Protein AF-A0A536T3N2-F1 (afdb_monomer_lite)

pLDDT: mean 83.96, std 14.47, range [46.16, 98.5]

Foldseek 3Di:
DVVVVVVVVVVVVVVPPDDDDPPPPPVVAPLVVFDDAPDDDDLVQQLDADPVLVCCLPPVQVVLCVPVNPVRSLCCQCPVCVHLNAEEDDLAQDGLHRCRVVSYYHQLNVQRVSVSSCVVVPKDKWKKKWDDPQDWDDDDPDIDGDTHMWMKIQFDDDDPDTDRPVDDIDIDGPDDPVRRPPTDIDIDDPLQSSLVSLQRQLVSCVSVVVNNSSSVSNSSSCVSPVPD

Structure (mmCIF, N/CA/C/O backbone):
data_AF-A0A536T3N2-F1
#
_entry.id   AF-A0A536T3N2-F1
#
loop_
_atom_site.group_PDB
_atom_site.id
_atom_site.type_symbol
_atom_site.label_atom_id
_atom_site.label_alt_id
_atom_site.label_comp_id
_atom_site.label_asym_id
_atom_site.label_entity_id
_atom_site.label_seq_id
_atom_site.pdbx_PDB_ins_code
_atom_site.Cartn_x
_atom_site.Cartn_y
_atom_site.Cartn_z
_atom_site.occupancy
_atom_site.B_iso_or_equiv
_atom_site.auth_seq_id
_atom_site.auth_comp_id
_atom_site.auth_asym_id
_atom_site.auth_atom_id
_atom_site.pdbx_PDB_model_num
ATOM 1 N N . MET A 1 1 ? 38.579 -36.078 32.826 1.00 53.69 1 MET A N 1
ATOM 2 C CA . MET A 1 1 ? 37.849 -35.103 33.675 1.00 53.69 1 MET A CA 1
ATOM 3 C C . MET A 1 1 ? 37.787 -33.687 33.090 1.00 53.69 1 MET A C 1
ATOM 5 O O . MET A 1 1 ? 36.754 -33.054 33.232 1.00 53.69 1 MET A O 1
ATOM 9 N N . LYS A 1 2 ? 38.820 -33.185 32.391 1.00 53.94 2 LYS A N 1
ATOM 10 C CA . LYS A 1 2 ? 38.859 -31.802 31.860 1.00 53.94 2 LYS A CA 1
ATOM 11 C C . LYS A 1 2 ? 37.920 -31.530 30.662 1.00 53.94 2 LYS A C 1
ATOM 13 O O . LYS A 1 2 ? 37.510 -30.396 30.458 1.00 53.94 2 LYS A O 1
ATOM 18 N N . ASN A 1 3 ? 37.512 -32.572 29.931 1.00 55.53 3 ASN A N 1
ATOM 19 C CA . ASN A 1 3 ? 36.686 -32.442 28.718 1.00 55.53 3 ASN A CA 1
ATOM 20 C C . ASN A 1 3 ? 35.173 -32.367 29.001 1.00 55.53 3 ASN A C 1
ATOM 22 O O . ASN A 1 3 ? 34.418 -31.924 28.145 1.00 55.53 3 ASN A O 1
ATOM 26 N N . TRP A 1 4 ? 34.721 -32.765 30.197 1.00 57.00 4 TRP A N 1
ATOM 27 C CA . TRP A 1 4 ? 33.303 -32.681 30.577 1.00 57.00 4 TRP A CA 1
ATOM 28 C C . TRP A 1 4 ? 32.873 -31.259 30.949 1.00 57.00 4 TRP A C 1
ATOM 30 O O . TRP A 1 4 ? 31.751 -30.872 30.645 1.00 57.00 4 TRP A O 1
ATOM 40 N N . GLY A 1 5 ? 33.774 -30.454 31.526 1.00 59.06 5 GLY A N 1
ATOM 41 C CA . GLY A 1 5 ? 33.484 -29.051 31.847 1.00 59.06 5 GLY A CA 1
ATOM 42 C C . GLY A 1 5 ? 33.266 -28.184 30.603 1.00 59.06 5 GLY A C 1
ATOM 43 O O . GLY A 1 5 ? 32.395 -27.322 30.604 1.00 59.06 5 GLY A O 1
ATOM 44 N N . VAL A 1 6 ? 34.000 -28.458 29.519 1.00 61.94 6 VAL A N 1
ATOM 45 C CA . VAL A 1 6 ? 33.837 -27.750 28.236 1.00 61.94 6 VAL A CA 1
ATOM 46 C C . VAL A 1 6 ? 32.493 -28.097 27.595 1.00 61.94 6 VAL A C 1
ATOM 48 O O . VAL A 1 6 ? 31.782 -27.203 27.152 1.00 61.94 6 VAL A O 1
ATOM 51 N N . LEU A 1 7 ? 32.102 -29.374 27.628 1.00 61.00 7 LEU A N 1
ATOM 52 C CA . LEU A 1 7 ? 30.849 -29.850 27.037 1.00 61.00 7 LEU A CA 1
ATOM 53 C C . LEU A 1 7 ? 29.611 -29.281 27.756 1.00 61.00 7 LEU A C 1
ATOM 55 O O . LEU A 1 7 ? 28.640 -28.910 27.106 1.00 61.00 7 LEU A O 1
ATOM 59 N N . LEU A 1 8 ? 29.673 -29.130 29.084 1.00 63.91 8 LEU A N 1
ATOM 60 C CA . LEU A 1 8 ? 28.611 -28.501 29.882 1.00 63.91 8 LEU A CA 1
ATOM 61 C C . LEU A 1 8 ? 28.476 -26.993 29.611 1.00 63.91 8 LEU A C 1
ATOM 63 O O . LEU A 1 8 ? 27.362 -26.472 29.579 1.00 63.91 8 LEU A O 1
ATOM 67 N N . PHE A 1 9 ? 29.591 -26.299 29.365 1.00 62.59 9 PHE A N 1
ATOM 68 C CA . PHE A 1 9 ? 29.586 -24.865 29.057 1.00 62.59 9 PHE A CA 1
ATOM 69 C C . PHE A 1 9 ? 29.051 -24.577 27.644 1.00 62.59 9 PHE A C 1
ATOM 71 O O . PHE A 1 9 ? 28.349 -23.590 27.437 1.00 62.59 9 PHE A O 1
ATOM 78 N N . SER A 1 10 ? 29.310 -25.465 26.676 1.00 62.09 10 SER A N 1
ATOM 79 C CA . SER A 1 10 ? 28.779 -25.353 25.310 1.00 62.09 10 SER A CA 1
ATOM 80 C C . SER A 1 10 ? 27.257 -25.526 25.239 1.00 62.09 10 SER A C 1
ATOM 82 O O . SER A 1 10 ? 26.611 -24.859 24.436 1.00 62.09 10 SER A O 1
ATOM 84 N N . VAL A 1 11 ? 26.667 -26.373 26.091 1.00 62.97 11 VAL A N 1
ATOM 85 C CA . VAL A 1 11 ? 25.208 -26.606 26.118 1.00 62.97 11 VAL A CA 1
ATOM 86 C C . VAL A 1 11 ? 24.448 -25.409 26.705 1.00 62.97 11 VAL A C 1
ATOM 88 O O . VAL A 1 11 ? 23.352 -25.097 26.247 1.00 62.97 11 VAL A O 1
ATOM 91 N N . MET A 1 12 ? 25.040 -24.675 27.655 1.00 61.94 12 MET A N 1
ATOM 92 C CA . MET A 1 12 ? 24.405 -23.490 28.254 1.00 61.94 12 MET A CA 1
ATOM 93 C C . MET A 1 12 ? 24.341 -22.270 27.321 1.00 61.94 12 MET A C 1
ATOM 95 O O . MET A 1 12 ? 23.524 -21.382 27.545 1.00 61.94 12 MET A O 1
ATOM 99 N N . LEU A 1 13 ? 25.135 -22.234 26.246 1.00 60.97 13 LEU A N 1
ATOM 100 C CA . LEU A 1 13 ? 25.126 -21.132 25.273 1.00 60.97 13 LEU A CA 1
ATOM 101 C C . LEU A 1 13 ? 24.042 -21.269 24.187 1.00 60.97 13 LEU A C 1
ATOM 103 O O . LEU A 1 13 ? 23.768 -20.302 23.482 1.00 60.97 13 LEU A O 1
ATOM 107 N N . VAL A 1 14 ? 23.392 -22.432 24.059 1.00 58.91 14 VAL A N 1
ATOM 108 C CA . VAL A 1 14 ? 22.334 -22.662 23.051 1.00 58.91 14 VAL A CA 1
ATOM 109 C C . VAL A 1 14 ? 20.952 -22.205 23.551 1.00 58.91 14 VAL A C 1
ATOM 111 O O . VAL A 1 14 ? 20.057 -21.944 22.751 1.00 58.91 14 VAL A O 1
ATOM 114 N N . ALA A 1 15 ? 20.780 -22.026 24.866 1.00 56.28 15 ALA A N 1
ATOM 115 C CA . ALA A 1 15 ? 19.484 -21.727 25.484 1.00 56.28 15 ALA A CA 1
ATOM 116 C C . ALA A 1 15 ? 18.938 -20.311 25.201 1.00 56.28 15 ALA A C 1
ATOM 118 O O . ALA A 1 15 ? 17.744 -20.082 25.366 1.00 56.28 15 ALA A O 1
ATOM 119 N N . CYS A 1 16 ? 19.772 -19.367 24.748 1.00 56.97 16 CYS A N 1
ATOM 120 C CA . CYS A 1 16 ? 19.351 -17.984 24.478 1.00 56.97 16 CYS A CA 1
ATOM 121 C C . CYS A 1 16 ? 19.104 -17.677 22.990 1.00 56.97 16 CYS A C 1
ATOM 123 O O . CYS A 1 16 ? 18.745 -16.550 22.659 1.00 56.97 16 CYS A O 1
ATOM 125 N N . ALA A 1 17 ? 19.307 -18.639 22.083 1.00 59.91 17 ALA A N 1
ATOM 126 C CA . ALA A 1 17 ? 19.201 -18.391 20.640 1.00 59.91 17 ALA A CA 1
ATOM 127 C C . ALA A 1 17 ? 17.796 -18.644 20.065 1.00 59.91 17 ALA A C 1
ATOM 129 O O . ALA A 1 17 ? 17.510 -18.248 18.937 1.00 59.91 17 ALA A O 1
ATOM 130 N N . THR A 1 18 ? 16.904 -19.286 20.820 1.00 59.19 18 THR A N 1
ATOM 131 C CA . THR A 1 18 ? 15.511 -19.504 20.416 1.00 59.19 18 THR A CA 1
ATOM 132 C C . THR A 1 18 ? 14.631 -18.451 21.076 1.00 59.19 18 THR A C 1
ATOM 134 O O . THR A 1 18 ? 14.102 -18.650 22.165 1.00 59.19 18 THR A O 1
ATOM 137 N N . ALA A 1 19 ? 14.484 -17.297 20.419 1.00 62.84 19 ALA A N 1
ATOM 138 C CA . ALA A 1 19 ? 13.405 -16.382 20.767 1.00 62.84 19 ALA A CA 1
ATOM 139 C C . ALA A 1 19 ? 12.074 -17.134 20.569 1.00 62.84 19 ALA A C 1
ATOM 141 O O . ALA A 1 19 ? 11.858 -17.676 19.478 1.00 62.84 19 ALA A O 1
ATOM 142 N N . PRO A 1 20 ? 11.201 -17.225 21.588 1.00 60.50 20 PRO A N 1
ATOM 143 C CA . PRO A 1 20 ? 9.906 -17.855 21.411 1.00 60.50 20 PRO A CA 1
ATOM 144 C C . PRO A 1 20 ? 9.151 -17.101 20.316 1.00 60.50 20 PRO A C 1
ATOM 146 O O . PRO A 1 20 ? 9.034 -15.876 20.362 1.00 60.50 20 PRO A O 1
ATOM 149 N N . VAL A 1 21 ? 8.662 -17.833 19.312 1.00 60.84 21 VAL A N 1
ATOM 150 C CA . VAL A 1 21 ? 7.702 -17.282 18.353 1.00 60.84 21 VAL A CA 1
ATOM 151 C C . VAL A 1 21 ? 6.515 -16.795 19.184 1.00 60.84 21 VAL A C 1
ATOM 153 O O . VAL A 1 21 ? 5.989 -17.601 19.957 1.00 60.84 21 VAL A O 1
ATOM 156 N N . PRO A 1 22 ? 6.120 -15.508 19.105 1.00 61.06 22 PRO A N 1
ATOM 157 C CA . PRO A 1 22 ? 4.985 -15.014 19.868 1.00 61.06 22 PRO A CA 1
ATOM 158 C C . PRO A 1 22 ? 3.782 -15.899 19.557 1.00 61.06 22 PRO A C 1
ATOM 160 O O . PRO A 1 22 ? 3.366 -16.044 18.407 1.00 61.06 22 PRO A O 1
ATOM 163 N N . GLN A 1 23 ? 3.296 -16.579 20.590 1.00 57.69 23 GLN A N 1
ATOM 164 C CA . GLN A 1 23 ? 2.197 -17.518 20.467 1.00 57.69 23 GLN A CA 1
ATOM 165 C C . GLN A 1 23 ? 0.961 -16.722 20.040 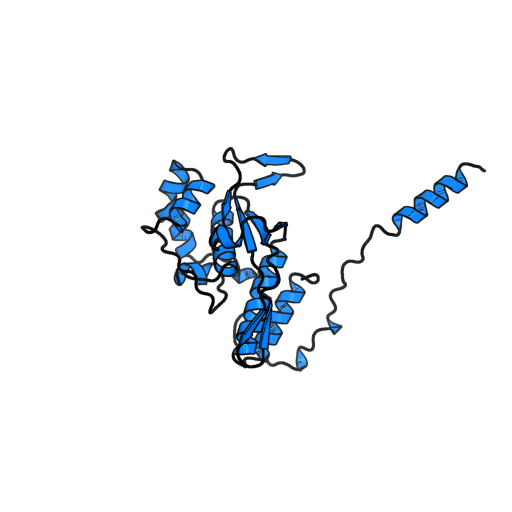1.00 57.69 23 GLN A C 1
ATOM 167 O O . GLN A 1 23 ? 0.638 -15.711 20.669 1.00 57.69 23 GLN A O 1
ATOM 172 N N . ARG A 1 24 ? 0.292 -17.154 18.961 1.00 58.75 24 ARG A N 1
ATOM 173 C CA . ARG A 1 24 ? -0.954 -16.544 18.477 1.00 58.75 24 ARG A CA 1
ATOM 174 C C . ARG A 1 24 ? -1.974 -16.607 19.611 1.00 58.75 24 ARG A C 1
ATOM 176 O O . ARG A 1 24 ? -2.515 -17.663 19.920 1.00 58.75 24 ARG A O 1
ATOM 183 N N . SER A 1 25 ? -2.166 -15.483 20.286 1.00 58.72 25 SER A N 1
ATOM 184 C CA . SER A 1 25 ? -3.030 -15.410 21.450 1.00 58.72 25 SER A CA 1
ATOM 185 C C . SER A 1 25 ? -4.449 -15.133 20.978 1.00 58.72 25 SER A C 1
ATOM 187 O O . SER A 1 25 ? -4.883 -13.985 20.929 1.00 58.72 25 SER A O 1
ATOM 189 N N . GLU A 1 26 ? -5.193 -16.192 20.656 1.00 64.56 26 GLU A N 1
ATOM 190 C CA . GLU A 1 26 ? -6.656 -16.113 20.492 1.00 64.56 26 GLU A CA 1
ATOM 191 C C . GLU A 1 26 ? -7.315 -15.441 21.713 1.00 64.56 26 GLU A C 1
ATOM 193 O O . GLU A 1 26 ? -8.343 -14.783 21.599 1.00 64.56 26 GLU A O 1
ATOM 198 N N . ALA A 1 27 ? -6.666 -15.518 22.883 1.00 68.56 27 ALA A N 1
ATOM 199 C CA . ALA A 1 27 ? -7.093 -14.866 24.113 1.00 68.56 27 ALA A CA 1
ATOM 200 C C . ALA A 1 27 ? -7.014 -13.324 24.095 1.00 68.56 27 ALA A C 1
ATOM 202 O O . ALA A 1 27 ? -7.622 -12.702 24.974 1.00 68.56 27 ALA A O 1
ATOM 203 N N . LEU A 1 28 ? -6.302 -12.699 23.146 1.00 80.88 28 LEU A N 1
ATOM 204 C CA . LEU A 1 28 ? -6.303 -11.236 22.968 1.00 80.88 28 LEU A CA 1
ATOM 205 C C . LEU A 1 28 ? -7.579 -10.742 22.285 1.00 80.88 28 LEU A C 1
ATOM 207 O O . LEU A 1 28 ? -8.026 -9.628 22.556 1.00 80.88 28 LEU A O 1
ATOM 211 N N . PHE A 1 29 ? -8.178 -11.566 21.430 1.00 90.38 29 PHE A N 1
ATOM 212 C CA . PHE A 1 29 ? -9.337 -11.177 20.645 1.00 90.38 29 PHE A CA 1
ATOM 213 C C . PHE A 1 29 ? -10.629 -11.347 21.457 1.00 90.38 29 PHE A C 1
ATOM 215 O O . PHE A 1 29 ? -10.794 -12.249 22.287 1.00 90.38 29 PHE A O 1
ATOM 222 N N . ARG A 1 30 ? -11.548 -10.401 21.280 1.00 91.38 30 ARG A N 1
ATOM 223 C CA . ARG A 1 30 ? -12.851 -10.341 21.951 1.00 91.38 30 ARG A CA 1
ATOM 224 C C . ARG A 1 30 ? -13.958 -10.279 20.904 1.00 91.38 30 ARG A C 1
ATOM 226 O O . ARG A 1 30 ? -14.835 -9.431 20.987 1.00 91.38 30 ARG A O 1
ATOM 233 N N . ASP A 1 31 ? -13.918 -11.208 19.948 1.00 93.81 31 ASP A N 1
ATOM 234 C CA . ASP A 1 31 ? -14.798 -11.243 18.768 1.00 93.81 31 ASP A CA 1
ATOM 235 C C . ASP A 1 31 ? -16.284 -11.117 19.136 1.00 93.81 31 ASP A C 1
ATOM 237 O O . ASP A 1 31 ? -17.031 -10.402 18.482 1.00 93.81 31 ASP A O 1
ATOM 241 N N . HIS A 1 32 ? -16.703 -11.733 20.245 1.00 93.75 32 HIS A N 1
ATOM 242 C CA . HIS A 1 32 ? -18.084 -11.690 20.737 1.00 93.75 32 HIS A CA 1
ATOM 243 C C . HIS A 1 32 ? -18.590 -10.292 21.145 1.00 93.75 32 HIS A C 1
ATOM 245 O O . HIS A 1 32 ? -19.793 -10.126 21.337 1.00 93.75 32 HIS A O 1
ATOM 251 N N . LEU A 1 33 ? -17.704 -9.306 21.322 1.00 95.50 33 LEU A N 1
ATOM 252 C CA . LEU A 1 33 ? -18.076 -7.921 21.629 1.00 95.50 33 LEU A CA 1
ATOM 253 C C . LEU A 1 33 ? -18.371 -7.092 20.372 1.00 95.50 33 LEU A C 1
ATOM 255 O O . LEU A 1 33 ? -18.856 -5.969 20.498 1.00 95.50 33 LEU A O 1
ATOM 259 N N . PHE A 1 34 ? -18.091 -7.623 19.179 1.00 96.06 34 PHE A N 1
ATOM 260 C CA . PHE A 1 34 ? -18.219 -6.907 17.915 1.00 96.06 34 PHE A CA 1
ATOM 261 C C . PHE A 1 34 ? -19.190 -7.633 16.984 1.00 96.06 34 PHE A C 1
ATOM 263 O O . PHE A 1 34 ? -19.217 -8.861 16.902 1.00 96.06 34 PHE A O 1
ATOM 270 N N . ALA A 1 35 ? -20.005 -6.868 16.260 1.00 96.81 35 ALA A N 1
ATOM 271 C CA . ALA A 1 35 ? -20.822 -7.433 15.192 1.00 96.81 35 ALA A CA 1
ATOM 272 C C . ALA A 1 35 ? -19.933 -7.863 14.015 1.00 96.81 35 ALA A C 1
ATOM 274 O O . ALA A 1 35 ? -18.806 -7.388 13.881 1.00 96.81 35 ALA A O 1
ATOM 275 N N . ALA A 1 36 ? -20.453 -8.727 13.141 1.00 95.19 36 ALA A N 1
ATOM 276 C CA . ALA A 1 36 ? -19.768 -9.106 11.906 1.00 95.19 36 ALA A CA 1
ATOM 277 C C . ALA A 1 36 ? -19.374 -7.862 11.076 1.00 95.19 36 ALA A C 1
ATOM 279 O O . ALA A 1 36 ? -20.111 -6.867 11.094 1.00 95.19 36 ALA A O 1
ATOM 280 N N . PRO A 1 37 ? -18.235 -7.898 10.359 1.00 95.19 37 PRO A N 1
ATOM 281 C CA . PRO A 1 37 ? -17.803 -6.766 9.552 1.00 95.19 37 PRO A CA 1
ATOM 282 C C . PRO A 1 37 ? -18.813 -6.497 8.433 1.00 95.19 37 PRO A C 1
ATOM 284 O O . PRO A 1 37 ? -19.394 -7.423 7.862 1.00 95.19 37 PRO A O 1
ATOM 287 N N . SER A 1 38 ? -19.027 -5.222 8.110 1.00 94.50 38 SER A N 1
ATOM 288 C CA . SER A 1 38 ? -19.954 -4.823 7.042 1.00 94.50 38 SER A CA 1
ATOM 289 C C . SER A 1 38 ? -19.340 -4.926 5.645 1.00 94.50 38 SER A C 1
ATOM 291 O O . SER A 1 38 ? -20.047 -4.781 4.651 1.00 94.50 38 SER A O 1
ATOM 293 N N . GLU A 1 39 ? -18.025 -5.124 5.565 1.00 91.00 39 GLU A N 1
ATOM 294 C CA . GLU A 1 39 ? -17.269 -5.276 4.328 1.00 91.00 39 GLU A CA 1
ATOM 295 C C . GLU A 1 39 ? -16.400 -6.534 4.372 1.00 91.00 39 GLU A C 1
ATOM 297 O O . GLU A 1 39 ? -16.143 -7.104 5.436 1.00 91.00 39 GLU A O 1
ATOM 302 N N . ARG A 1 40 ? -15.951 -6.983 3.197 1.00 92.44 40 ARG A N 1
ATOM 303 C CA . ARG A 1 40 ? -15.001 -8.089 3.114 1.00 92.44 40 ARG A CA 1
ATOM 304 C C . ARG A 1 40 ? -13.635 -7.611 3.595 1.00 92.44 40 ARG A C 1
ATOM 306 O O . ARG A 1 40 ? -13.110 -6.619 3.104 1.00 92.44 40 ARG A O 1
ATOM 313 N N . ILE A 1 41 ? -13.058 -8.375 4.510 1.00 94.06 41 ILE A N 1
ATOM 314 C CA . ILE A 1 41 ? -11.741 -8.131 5.087 1.00 94.06 41 ILE A CA 1
ATOM 315 C C . ILE A 1 41 ? -10.896 -9.359 4.761 1.00 94.06 41 ILE A C 1
ATOM 317 O O . ILE A 1 41 ? -11.196 -10.459 5.220 1.00 94.06 41 ILE A O 1
ATOM 321 N N . SER A 1 42 ? -9.904 -9.203 3.884 1.00 94.19 42 SER A N 1
ATOM 322 C CA . SER A 1 42 ? -9.074 -10.320 3.429 1.00 94.19 42 SER A CA 1
ATOM 323 C C . SER A 1 42 ? -7.697 -9.853 2.981 1.00 94.19 42 SER A C 1
ATOM 325 O O . SER A 1 42 ? -7.568 -8.940 2.167 1.00 94.19 42 SER A O 1
ATOM 327 N N . ALA A 1 43 ? -6.659 -10.522 3.483 1.00 94.44 43 ALA A N 1
ATOM 328 C CA . ALA A 1 43 ? -5.276 -10.307 3.061 1.00 94.44 43 ALA A CA 1
ATOM 329 C C . ALA A 1 43 ? -5.047 -10.598 1.571 1.00 94.44 43 ALA A C 1
ATOM 331 O O . ALA A 1 43 ? -4.193 -9.961 0.953 1.00 94.44 43 ALA A O 1
ATOM 332 N N . ASP A 1 44 ? -5.823 -11.516 0.995 1.00 95.25 44 ASP A N 1
ATOM 333 C CA . ASP A 1 44 ? -5.676 -11.930 -0.401 1.00 95.25 44 ASP A CA 1
ATOM 334 C C . ASP A 1 44 ? -5.997 -10.786 -1.374 1.00 95.25 44 ASP A C 1
ATOM 336 O O . ASP A 1 44 ? -5.440 -10.729 -2.468 1.00 95.25 44 ASP A O 1
ATOM 340 N N . ASP A 1 45 ? -6.825 -9.824 -0.955 1.00 96.25 45 ASP A N 1
ATOM 341 C CA . ASP A 1 45 ? -7.220 -8.688 -1.793 1.00 96.25 45 ASP A CA 1
ATOM 342 C C . ASP A 1 45 ? -6.139 -7.616 -1.903 1.00 96.25 45 ASP A C 1
ATOM 344 O O . ASP A 1 45 ? -6.163 -6.814 -2.836 1.00 96.25 45 ASP A O 1
ATOM 348 N N . VAL A 1 46 ? -5.194 -7.571 -0.958 1.00 98.00 46 VAL A N 1
ATOM 349 C CA . VAL A 1 46 ? -4.251 -6.450 -0.836 1.00 98.00 46 VAL A CA 1
ATOM 350 C C . VAL A 1 46 ? -3.433 -6.290 -2.114 1.00 98.00 46 VAL A C 1
ATOM 352 O O . VAL A 1 46 ? -3.343 -5.188 -2.655 1.00 98.00 46 VAL A O 1
ATOM 355 N N . PHE A 1 47 ? -2.901 -7.395 -2.636 1.00 98.50 47 PHE A N 1
ATOM 356 C CA . PHE A 1 47 ? -2.100 -7.416 -3.861 1.00 98.50 47 PHE A CA 1
ATOM 357 C C . PHE A 1 47 ? -2.841 -7.996 -5.072 1.00 98.50 47 PHE A C 1
ATOM 359 O O . PHE A 1 47 ? -2.219 -8.164 -6.119 1.00 98.50 47 PHE A O 1
ATOM 366 N N . ALA A 1 48 ? -4.131 -8.322 -4.954 1.00 98.12 48 ALA A N 1
ATOM 367 C CA . ALA A 1 48 ? -4.886 -8.910 -6.054 1.00 98.12 48 ALA A CA 1
ATOM 368 C C . ALA A 1 48 ? -4.971 -7.944 -7.248 1.00 98.12 48 ALA A C 1
ATOM 370 O O . ALA A 1 48 ? -5.342 -6.775 -7.103 1.00 98.12 48 ALA A O 1
ATOM 371 N N . LEU A 1 49 ? -4.646 -8.450 -8.441 1.00 98.12 49 LEU A N 1
ATOM 372 C CA . LEU A 1 49 ? -4.807 -7.708 -9.688 1.00 98.12 49 LEU A CA 1
ATOM 373 C C . LEU A 1 49 ? -6.256 -7.795 -10.172 1.00 98.12 49 LEU A C 1
ATOM 375 O O . LEU A 1 49 ? -6.828 -8.886 -10.244 1.00 98.12 49 LEU A O 1
ATOM 379 N N . SER A 1 50 ? -6.809 -6.657 -10.593 1.00 98.31 50 SER A N 1
ATOM 380 C CA . SER A 1 50 ? -8.027 -6.647 -11.406 1.00 98.31 50 SER A CA 1
ATOM 381 C C . SER A 1 50 ? -7.738 -7.127 -12.830 1.00 98.31 50 SER A C 1
ATOM 383 O O . SER A 1 50 ? -6.587 -7.168 -13.275 1.00 98.31 50 SER A O 1
ATOM 385 N N . ASP A 1 51 ? -8.787 -7.465 -13.575 1.00 98.25 51 ASP A N 1
ATOM 386 C CA . ASP A 1 51 ? -8.630 -7.835 -14.983 1.00 98.25 51 ASP A CA 1
ATOM 387 C C . ASP A 1 51 ? -8.110 -6.664 -15.829 1.00 98.25 51 ASP A C 1
ATOM 389 O O . ASP A 1 51 ? -7.281 -6.882 -16.711 1.00 98.25 51 ASP A O 1
ATOM 393 N N . ASP A 1 52 ? -8.466 -5.422 -15.483 1.00 97.19 52 ASP A N 1
ATOM 394 C CA . ASP A 1 52 ? -7.899 -4.222 -16.110 1.00 97.19 52 ASP A CA 1
ATOM 395 C C . ASP A 1 52 ? -6.390 -4.106 -15.863 1.00 97.19 52 ASP A C 1
ATOM 397 O O . ASP A 1 52 ? -5.640 -3.770 -16.775 1.00 97.19 52 ASP A O 1
ATOM 401 N N . MET A 1 53 ? -5.908 -4.438 -14.660 1.00 97.62 53 MET A N 1
ATOM 402 C CA . MET A 1 53 ? -4.467 -4.456 -14.378 1.00 97.62 53 MET A CA 1
ATOM 403 C C . MET A 1 53 ? -3.746 -5.531 -15.200 1.00 97.62 53 MET A C 1
ATOM 405 O O . MET A 1 53 ? -2.673 -5.275 -15.748 1.00 97.62 53 MET A O 1
ATOM 409 N N . LYS A 1 54 ? -4.328 -6.728 -15.329 1.00 97.75 54 LYS A N 1
ATOM 410 C CA . LYS A 1 54 ? -3.759 -7.798 -16.170 1.00 97.75 54 LYS A CA 1
ATOM 411 C C . LYS A 1 54 ? -3.753 -7.399 -17.648 1.00 97.75 54 LYS A C 1
ATOM 413 O O . LYS A 1 54 ? -2.786 -7.669 -18.367 1.00 97.75 54 LYS A O 1
ATOM 418 N N . HIS A 1 55 ? -4.812 -6.733 -18.109 1.00 96.50 55 HIS A N 1
ATOM 419 C CA . HIS A 1 55 ? -4.884 -6.188 -19.461 1.00 96.50 55 HIS A CA 1
ATOM 420 C C . HIS A 1 55 ? -3.811 -5.119 -19.685 1.00 96.50 55 HIS A C 1
ATOM 422 O O . HIS A 1 55 ? -3.070 -5.193 -20.662 1.00 96.50 55 HIS A O 1
ATOM 428 N N . TYR A 1 56 ? -3.653 -4.196 -18.736 1.00 94.69 56 TYR A N 1
ATOM 429 C CA . TYR A 1 56 ? -2.626 -3.160 -18.772 1.00 94.69 56 TYR A CA 1
ATOM 430 C C . TYR A 1 56 ? -1.226 -3.760 -18.963 1.00 94.69 56 TYR A C 1
ATOM 432 O O . TYR A 1 56 ? -0.491 -3.355 -19.865 1.00 94.69 56 TYR A O 1
ATOM 440 N N . VAL A 1 57 ? -0.887 -4.796 -18.185 1.00 94.38 57 VAL A N 1
ATOM 441 C CA . VAL A 1 57 ? 0.395 -5.516 -18.290 1.00 94.38 57 VAL A CA 1
ATOM 442 C C . VAL A 1 57 ? 0.569 -6.190 -19.653 1.00 94.38 57 VAL A C 1
ATOM 444 O O . VAL A 1 57 ? 1.606 -6.032 -20.302 1.00 94.38 57 VAL A O 1
ATOM 447 N N . SER A 1 58 ? -0.436 -6.953 -20.084 1.00 94.75 58 SER A N 1
ATOM 448 C CA . SER A 1 58 ?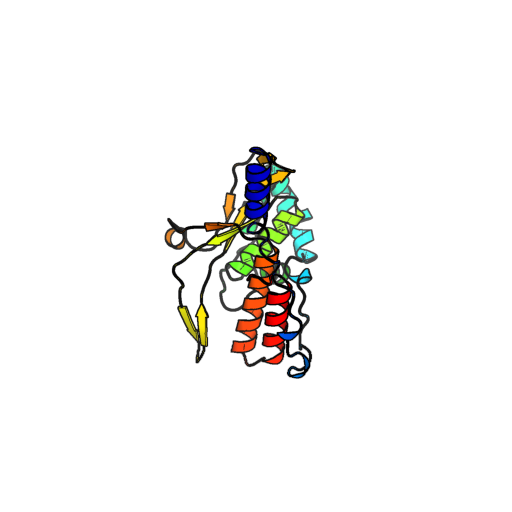 -0.339 -7.818 -21.267 1.00 94.75 58 SER A CA 1
ATOM 449 C C . SER A 1 58 ? -0.477 -7.081 -22.601 1.00 94.75 58 SER A C 1
ATOM 451 O O . SER A 1 58 ? 0.083 -7.537 -23.600 1.00 94.75 58 SER A O 1
ATOM 453 N N . ALA A 1 59 ? -1.181 -5.949 -22.631 1.00 92.62 59 ALA A N 1
ATOM 454 C CA . ALA A 1 59 ? -1.482 -5.212 -23.854 1.00 92.62 59 ALA A CA 1
ATOM 455 C C . ALA A 1 59 ? -0.815 -3.832 -23.891 1.00 92.62 59 ALA A C 1
ATOM 457 O O . ALA A 1 59 ? -0.103 -3.525 -24.848 1.00 92.62 59 ALA A O 1
ATOM 458 N N . GLU A 1 60 ? -1.011 -3.009 -22.860 1.00 91.50 60 GLU A N 1
ATOM 459 C CA . GLU A 1 60 ? -0.652 -1.585 -22.918 1.00 91.50 60 GLU A CA 1
ATOM 460 C C . GLU A 1 60 ? 0.841 -1.332 -22.694 1.00 91.50 60 GLU A C 1
ATOM 462 O O . GLU A 1 60 ? 1.441 -0.494 -23.374 1.00 91.50 60 GLU A O 1
ATOM 467 N N . ILE A 1 61 ? 1.463 -2.077 -21.776 1.00 92.56 61 ILE A N 1
ATOM 468 C CA . ILE A 1 61 ? 2.879 -1.879 -21.420 1.00 92.56 61 ILE A CA 1
ATOM 469 C C . ILE A 1 61 ? 3.797 -2.976 -21.959 1.00 92.56 61 ILE A C 1
ATOM 471 O O . ILE A 1 61 ? 5.018 -2.891 -21.820 1.00 92.56 61 ILE A O 1
ATOM 475 N N . ALA A 1 62 ? 3.248 -3.996 -22.623 1.00 92.88 62 ALA A N 1
ATOM 476 C CA . ALA A 1 62 ? 4.017 -5.129 -23.134 1.00 92.88 62 ALA A CA 1
ATOM 477 C C . ALA A 1 62 ? 5.118 -4.718 -24.129 1.00 92.88 62 ALA A C 1
ATOM 479 O O . ALA A 1 62 ? 6.144 -5.393 -24.242 1.00 92.88 62 ALA A O 1
ATOM 480 N N . GLY A 1 63 ? 4.929 -3.622 -24.873 1.00 91.62 63 GLY A N 1
ATOM 481 C CA . GLY A 1 63 ? 5.970 -3.039 -25.726 1.00 91.62 63 GLY A CA 1
ATOM 482 C C . GLY A 1 63 ? 7.126 -2.452 -24.912 1.00 91.62 63 GLY A C 1
ATOM 483 O O . GLY A 1 63 ? 8.288 -2.750 -25.186 1.00 91.62 63 GLY A O 1
ATOM 484 N N . GLN A 1 64 ? 6.806 -1.678 -23.876 1.00 89.56 64 GLN A N 1
ATOM 485 C CA . GLN A 1 64 ? 7.744 -1.023 -22.964 1.00 89.56 64 GLN A CA 1
ATOM 486 C C . GLN A 1 64 ? 8.572 -2.063 -22.205 1.00 89.56 64 GLN A C 1
ATOM 488 O O . GLN A 1 64 ? 9.795 -1.936 -22.148 1.00 89.56 64 GLN A O 1
ATOM 493 N N . LEU A 1 65 ? 7.925 -3.113 -21.686 1.00 91.06 65 LEU A N 1
ATOM 494 C CA . LEU A 1 65 ? 8.594 -4.212 -20.983 1.00 91.06 65 LEU A CA 1
ATOM 495 C C . LEU A 1 65 ? 9.599 -4.936 -21.890 1.00 91.06 65 LEU A C 1
ATOM 497 O O . LEU A 1 65 ? 10.717 -5.216 -21.462 1.00 91.06 65 LEU A O 1
ATOM 501 N N . ARG A 1 66 ? 9.247 -5.185 -23.161 1.00 91.31 66 ARG A N 1
ATOM 502 C CA . ARG A 1 66 ? 10.154 -5.813 -24.141 1.00 91.31 66 ARG A CA 1
ATOM 503 C C . ARG A 1 66 ? 11.301 -4.897 -24.563 1.00 91.31 66 ARG A C 1
ATOM 505 O O . ARG A 1 66 ? 12.419 -5.367 -24.725 1.00 91.31 66 ARG A O 1
ATOM 512 N N . ALA A 1 67 ? 11.028 -3.609 -24.761 1.00 90.94 67 ALA A N 1
ATOM 513 C CA . ALA A 1 67 ? 12.011 -2.660 -25.278 1.00 90.94 67 ALA A CA 1
ATOM 514 C C . ALA A 1 67 ? 13.007 -2.174 -24.213 1.00 90.94 67 ALA A C 1
ATOM 516 O O . ALA A 1 67 ? 14.166 -1.924 -24.531 1.00 90.94 67 ALA A O 1
ATOM 517 N N . LYS A 1 68 ? 12.555 -2.004 -22.964 1.00 88.44 68 LYS A N 1
ATOM 518 C CA . LYS A 1 68 ? 13.333 -1.391 -21.872 1.00 88.44 68 LYS A CA 1
ATOM 519 C C . LYS A 1 68 ? 13.660 -2.361 -20.731 1.00 88.44 68 LYS A C 1
ATOM 521 O O . LYS A 1 68 ? 14.346 -1.974 -19.789 1.00 88.44 68 LYS A O 1
ATOM 526 N N . GLY A 1 69 ? 13.165 -3.595 -20.797 1.00 88.69 69 GLY A N 1
ATOM 527 C CA . GLY A 1 69 ? 13.243 -4.572 -19.713 1.00 88.69 69 GLY A CA 1
ATOM 528 C C . GLY A 1 69 ? 12.138 -4.388 -18.659 1.00 88.69 69 GLY A C 1
ATOM 529 O O . GLY A 1 69 ? 11.479 -3.344 -18.617 1.00 88.69 69 GLY A O 1
ATOM 530 N N . PRO A 1 70 ? 11.932 -5.387 -17.780 1.00 88.06 70 PRO A N 1
ATOM 531 C CA . PRO A 1 70 ? 10.804 -5.417 -16.848 1.00 88.06 70 PRO A CA 1
ATOM 532 C C . PRO A 1 70 ? 10.829 -4.259 -15.844 1.00 88.06 70 PRO A C 1
ATOM 534 O O . PRO A 1 70 ? 9.815 -3.607 -15.623 1.00 88.06 70 PRO A O 1
ATOM 537 N N . GLN A 1 71 ? 12.000 -3.948 -15.283 1.00 87.62 71 GLN A N 1
ATOM 538 C CA . GLN A 1 71 ? 12.155 -2.910 -14.264 1.00 87.62 71 GLN A CA 1
ATOM 539 C C . GLN A 1 71 ? 11.933 -1.500 -14.823 1.00 87.62 71 GLN A C 1
ATOM 541 O O . GLN A 1 71 ? 11.087 -0.758 -14.326 1.00 87.62 71 GLN A O 1
ATOM 546 N N . ARG A 1 72 ? 12.676 -1.116 -15.872 1.00 87.06 72 ARG A N 1
ATOM 547 C CA . ARG A 1 72 ? 12.559 0.229 -16.452 1.00 87.06 72 ARG A CA 1
ATOM 548 C C . ARG A 1 72 ? 11.249 0.408 -17.215 1.00 87.06 72 ARG A C 1
ATOM 550 O O . ARG A 1 72 ? 10.657 1.479 -17.129 1.00 87.06 72 ARG A O 1
ATOM 557 N N . GLY A 1 73 ? 10.790 -0.627 -17.920 1.00 90.12 73 GLY A N 1
ATOM 558 C CA . GLY A 1 73 ? 9.518 -0.613 -18.638 1.00 90.12 73 GLY A CA 1
ATOM 559 C C . GLY A 1 73 ? 8.324 -0.399 -17.709 1.00 90.12 73 GLY A C 1
ATOM 560 O O . GLY A 1 73 ? 7.476 0.433 -18.018 1.00 90.12 73 GLY A O 1
ATOM 561 N N . LEU A 1 74 ? 8.295 -1.076 -16.552 1.00 90.19 74 LEU A N 1
ATOM 562 C CA . LEU A 1 74 ? 7.235 -0.896 -15.560 1.00 90.19 74 LEU A CA 1
ATOM 563 C C . LEU A 1 74 ? 7.216 0.530 -14.998 1.00 90.19 74 LEU A C 1
ATOM 565 O O . LEU A 1 74 ? 6.166 1.158 -14.946 1.00 90.19 74 LEU A O 1
ATOM 569 N N . ILE A 1 75 ? 8.374 1.061 -14.605 1.00 86.56 75 ILE A N 1
ATOM 570 C CA . ILE A 1 75 ? 8.458 2.404 -14.015 1.00 86.56 75 ILE A CA 1
ATOM 571 C C . ILE A 1 75 ? 8.084 3.472 -15.036 1.00 86.56 75 ILE A C 1
ATOM 573 O O . ILE A 1 75 ? 7.275 4.346 -14.747 1.00 86.56 75 ILE A O 1
ATOM 577 N N . ASP A 1 76 ? 8.615 3.395 -16.252 1.00 85.81 76 ASP A N 1
ATOM 578 C CA . ASP A 1 76 ? 8.231 4.362 -17.275 1.00 85.81 76 ASP A CA 1
ATOM 579 C C . ASP A 1 76 ? 6.714 4.309 -17.527 1.00 85.81 76 ASP A C 1
ATOM 581 O O . ASP A 1 76 ? 6.086 5.351 -17.648 1.00 85.81 76 ASP A O 1
ATOM 585 N N . ALA A 1 77 ? 6.093 3.128 -17.509 1.00 86.31 77 ALA A N 1
ATOM 586 C CA . ALA A 1 77 ? 4.650 3.026 -17.697 1.00 86.31 77 ALA A CA 1
ATOM 587 C C . ALA A 1 77 ? 3.809 3.531 -16.511 1.00 86.31 77 ALA A C 1
ATOM 589 O O . ALA A 1 77 ? 2.727 4.077 -16.712 1.00 86.31 77 ALA A O 1
ATOM 590 N N . LEU A 1 78 ? 4.269 3.345 -15.272 1.00 81.75 78 LEU A N 1
ATOM 591 C CA . LEU A 1 78 ? 3.532 3.786 -14.082 1.00 81.75 78 LEU A CA 1
ATOM 592 C C . LEU A 1 78 ? 3.701 5.281 -13.778 1.00 81.75 78 LEU A C 1
ATOM 594 O O . LEU A 1 78 ? 2.857 5.839 -13.085 1.00 81.75 78 LEU A O 1
ATOM 598 N N . TYR A 1 79 ? 4.777 5.919 -14.252 1.00 72.38 79 TYR A N 1
ATOM 599 C CA . TYR A 1 79 ? 5.143 7.284 -13.840 1.00 72.38 79 TYR A CA 1
ATOM 600 C C . TYR A 1 79 ? 5.323 8.277 -14.993 1.00 72.38 79 TYR A C 1
ATOM 602 O O . TYR A 1 79 ? 5.461 9.478 -14.743 1.00 72.38 79 TYR A O 1
ATOM 610 N N . ASP A 1 80 ? 5.303 7.834 -16.251 1.00 69.50 80 ASP A N 1
ATOM 611 C CA . ASP A 1 80 ? 5.174 8.762 -17.370 1.00 69.50 80 ASP A CA 1
ATOM 612 C C . ASP A 1 80 ? 3.759 9.362 -17.359 1.00 69.50 80 ASP A C 1
ATOM 614 O O . ASP A 1 80 ? 2.749 8.656 -17.408 1.00 69.50 80 ASP A O 1
ATOM 618 N N . LYS A 1 81 ? 3.691 10.699 -17.298 1.00 54.12 81 LYS A N 1
ATOM 619 C CA . LYS A 1 81 ? 2.449 11.489 -17.219 1.00 54.12 81 LYS A CA 1
ATOM 620 C C . LYS A 1 81 ? 1.487 11.237 -18.385 1.00 54.12 81 LYS A C 1
ATOM 622 O O . LYS A 1 81 ? 0.334 11.656 -18.310 1.00 54.12 81 LYS A O 1
ATOM 627 N N . THR A 1 82 ? 1.957 10.597 -19.453 1.00 55.69 82 THR A N 1
ATOM 628 C CA . THR A 1 82 ? 1.150 10.211 -20.614 1.00 55.69 82 THR A CA 1
ATOM 629 C C . THR A 1 82 ? 0.433 8.863 -20.460 1.00 55.69 82 THR A C 1
ATOM 631 O O . THR A 1 82 ? -0.477 8.601 -21.244 1.00 55.69 82 THR A O 1
ATOM 634 N N . GLN A 1 83 ? 0.793 8.034 -19.469 1.00 60.06 83 GLN A N 1
ATOM 635 C CA . GLN A 1 83 ? 0.261 6.672 -19.295 1.00 60.06 83 GLN A CA 1
ATOM 636 C C . GLN A 1 83 ? -0.604 6.550 -18.030 1.00 60.06 83 GLN A C 1
ATOM 638 O O . GLN A 1 83 ? -1.829 6.666 -18.111 1.00 60.06 83 GLN A O 1
ATOM 643 N N . LEU A 1 84 ? 0.006 6.394 -16.851 1.00 62.50 84 LEU A N 1
ATOM 644 C CA . LEU A 1 84 ? -0.704 6.273 -15.575 1.00 62.50 84 LEU A CA 1
ATOM 645 C C . LEU A 1 84 ? -0.394 7.496 -14.699 1.00 62.50 84 LEU A C 1
ATOM 647 O O . LEU A 1 84 ? 0.580 7.541 -13.960 1.00 62.50 84 LEU A O 1
ATOM 651 N N . LYS A 1 85 ? -1.197 8.555 -14.820 1.00 75.44 85 LYS A N 1
ATOM 652 C CA . LYS A 1 85 ? -1.027 9.791 -14.038 1.00 75.44 85 LYS A CA 1
ATOM 653 C C . LYS A 1 85 ? -1.417 9.560 -12.568 1.00 75.44 85 LYS A C 1
ATOM 655 O O . LYS A 1 85 ? -2.550 9.843 -12.196 1.00 75.44 85 LYS A O 1
ATOM 660 N N . LEU A 1 86 ? -0.493 9.027 -11.769 1.00 82.31 86 LEU A N 1
ATOM 661 C CA . LEU A 1 86 ? -0.714 8.740 -10.352 1.00 82.31 86 LEU A CA 1
ATOM 662 C C . LEU A 1 86 ? -0.691 10.017 -9.501 1.00 82.31 86 LEU A C 1
ATOM 664 O O . LEU A 1 86 ? 0.243 10.816 -9.594 1.00 82.31 86 LEU A O 1
ATOM 668 N N . GLU A 1 87 ? -1.703 10.187 -8.654 1.00 83.94 87 GLU A N 1
ATOM 669 C CA . GLU A 1 87 ? -1.830 11.308 -7.720 1.00 83.94 87 GLU A CA 1
ATOM 670 C C . GLU A 1 87 ? -1.657 10.832 -6.269 1.00 83.94 87 GLU A C 1
ATOM 672 O O . GLU A 1 87 ? -2.120 9.759 -5.879 1.00 83.94 87 GLU A O 1
ATOM 677 N N . TYR A 1 88 ? -0.953 11.619 -5.454 1.00 84.38 88 TYR A N 1
ATOM 678 C CA . TYR A 1 88 ? -0.817 11.308 -4.034 1.00 84.38 88 TYR A CA 1
ATOM 679 C C . TYR A 1 88 ? -2.090 11.727 -3.293 1.00 84.38 88 TYR A C 1
ATOM 681 O O . TYR A 1 88 ? -2.453 12.902 -3.307 1.00 84.38 88 TYR A O 1
ATOM 689 N N . ASP A 1 89 ? -2.734 10.769 -2.630 1.00 84.69 89 ASP A N 1
ATOM 690 C CA . ASP A 1 89 ? -3.967 10.968 -1.863 1.00 84.69 89 ASP A CA 1
ATOM 691 C C . ASP A 1 89 ? -3.867 10.251 -0.509 1.00 84.69 89 ASP A C 1
ATOM 693 O O . ASP A 1 89 ? -3.809 9.023 -0.444 1.00 84.69 89 ASP A O 1
ATOM 697 N N . ALA A 1 90 ? -3.840 11.027 0.576 1.00 82.44 90 ALA A N 1
ATOM 698 C CA . ALA A 1 90 ? -3.699 10.524 1.939 1.00 82.44 90 ALA A CA 1
ATOM 699 C C . ALA A 1 90 ? -5.027 10.133 2.616 1.00 82.44 90 ALA A C 1
ATOM 701 O O . ALA A 1 90 ? -4.988 9.689 3.761 1.00 82.44 90 ALA A O 1
ATOM 702 N N . GLU A 1 91 ? -6.178 10.303 1.956 1.00 82.31 91 GLU A N 1
ATOM 703 C CA . GLU A 1 91 ? -7.499 10.127 2.575 1.00 82.31 91 GLU A CA 1
ATOM 704 C C . GLU A 1 91 ? -7.819 8.662 2.899 1.00 82.31 91 GLU A C 1
ATOM 706 O O . GLU A 1 91 ? -8.363 8.362 3.962 1.00 82.31 91 GLU A O 1
ATOM 711 N N . MET A 1 92 ? -7.477 7.748 1.989 1.00 88.94 92 MET A N 1
ATOM 712 C CA . MET A 1 92 ? -7.824 6.333 2.105 1.00 88.94 92 MET A CA 1
ATOM 713 C C . MET A 1 92 ? -6.681 5.437 1.640 1.00 88.94 92 MET A C 1
ATOM 715 O O . MET A 1 92 ? -6.144 5.593 0.538 1.00 88.94 92 MET A O 1
ATOM 719 N N . THR A 1 93 ? -6.363 4.431 2.451 1.00 95.00 93 THR A N 1
ATOM 720 C CA . THR A 1 93 ? -5.442 3.365 2.063 1.00 95.00 93 THR A CA 1
ATOM 721 C C . THR A 1 93 ? -6.163 2.365 1.160 1.00 95.00 93 THR A C 1
ATOM 723 O O . THR A 1 93 ? -7.102 1.684 1.571 1.00 95.00 93 THR A O 1
ATOM 726 N N . ARG A 1 94 ? -5.718 2.267 -0.093 1.00 96.62 94 ARG A N 1
ATOM 727 C CA . ARG A 1 94 ? -6.317 1.449 -1.154 1.00 96.62 94 ARG A CA 1
ATOM 728 C C . ARG A 1 94 ? -5.489 0.190 -1.404 1.00 96.62 94 ARG A C 1
ATOM 730 O O . ARG A 1 94 ? -4.267 0.201 -1.266 1.00 96.62 94 ARG A O 1
ATOM 737 N N . ASN A 1 95 ? -6.155 -0.907 -1.762 1.00 97.88 95 ASN A N 1
ATOM 738 C CA . ASN A 1 95 ? -5.464 -2.102 -2.258 1.00 97.88 95 ASN A CA 1
ATOM 739 C C . ASN A 1 95 ? -4.944 -1.875 -3.692 1.00 97.88 95 ASN A C 1
ATOM 741 O O . ASN A 1 95 ? -5.172 -0.812 -4.282 1.00 97.88 95 ASN A O 1
ATOM 745 N N . ALA A 1 96 ? -4.248 -2.857 -4.270 1.00 98.25 96 ALA A N 1
ATOM 746 C CA . ALA A 1 96 ? -3.642 -2.719 -5.595 1.00 98.25 96 ALA A CA 1
ATOM 747 C C . ALA A 1 96 ? -4.663 -2.319 -6.679 1.00 98.25 96 ALA A C 1
ATOM 749 O O . ALA A 1 96 ? -4.477 -1.310 -7.364 1.00 98.25 96 ALA A O 1
ATOM 750 N N . SER A 1 97 ? -5.768 -3.064 -6.781 1.00 98.12 97 SER A N 1
ATOM 751 C CA . SER A 1 97 ? -6.823 -2.820 -7.773 1.00 98.12 97 SER A CA 1
ATOM 752 C C . SER A 1 97 ? -7.510 -1.459 -7.612 1.00 98.12 97 SER A C 1
ATOM 754 O O . SER A 1 97 ? -7.723 -0.746 -8.593 1.00 98.12 97 SER A O 1
ATOM 756 N N . GLN A 1 98 ? -7.795 -1.057 -6.372 1.00 97.31 98 GLN A N 1
ATOM 757 C CA . GLN A 1 98 ? -8.418 0.225 -6.051 1.00 97.31 98 GLN A CA 1
ATOM 758 C C . GLN A 1 98 ? -7.488 1.398 -6.372 1.00 97.31 98 GLN A C 1
ATOM 760 O O . GLN A 1 98 ? -7.938 2.402 -6.919 1.00 97.31 98 GLN A O 1
ATOM 765 N N . THR A 1 99 ? -6.196 1.269 -6.057 1.00 96.69 99 THR A N 1
ATOM 766 C CA . THR A 1 99 ? -5.185 2.297 -6.350 1.00 96.69 99 THR A CA 1
ATOM 767 C C . THR A 1 99 ? -5.049 2.504 -7.855 1.00 96.69 99 THR A C 1
ATOM 769 O O . THR A 1 99 ? -5.014 3.643 -8.319 1.00 96.69 99 THR A O 1
ATOM 772 N N . PHE A 1 100 ? -5.045 1.414 -8.628 1.00 95.88 100 PHE A N 1
ATOM 773 C CA . PHE A 1 100 ? -4.988 1.475 -10.087 1.00 95.88 100 PHE A CA 1
ATOM 774 C C . PHE A 1 100 ? -6.228 2.153 -10.680 1.00 95.88 100 PHE A C 1
ATOM 776 O O . PHE A 1 100 ? -6.097 3.083 -11.476 1.00 95.88 100 PHE A O 1
ATOM 783 N N . ALA A 1 101 ? -7.425 1.741 -10.248 1.00 95.75 101 ALA A N 1
ATOM 784 C CA . ALA A 1 101 ? -8.684 2.305 -10.731 1.00 95.75 101 ALA A CA 1
ATOM 785 C C . ALA A 1 101 ? -8.828 3.798 -10.390 1.00 95.75 101 ALA A C 1
ATOM 787 O O . ALA A 1 101 ? -9.246 4.590 -11.232 1.00 95.75 101 ALA A O 1
ATOM 788 N N . ALA A 1 102 ? -8.443 4.192 -9.173 1.00 94.62 102 ALA A N 1
ATOM 789 C CA . ALA A 1 102 ? -8.476 5.585 -8.734 1.00 94.62 102 ALA A CA 1
ATOM 790 C C . ALA A 1 102 ? -7.353 6.434 -9.347 1.00 94.62 102 ALA A C 1
ATOM 792 O O . ALA A 1 102 ? -7.449 7.659 -9.347 1.00 94.62 102 ALA A O 1
ATOM 793 N N . ARG A 1 103 ? -6.276 5.795 -9.831 1.00 92.25 103 ARG A N 1
ATOM 794 C CA . ARG A 1 103 ? -4.999 6.438 -10.183 1.00 92.25 103 ARG A CA 1
ATOM 795 C C . ARG A 1 103 ? -4.474 7.329 -9.054 1.00 92.25 103 ARG A C 1
ATOM 797 O O . ARG A 1 103 ? -3.827 8.341 -9.303 1.00 92.25 103 ARG A O 1
ATOM 804 N N . ALA A 1 104 ? -4.764 6.957 -7.812 1.00 91.31 104 ALA A N 1
ATOM 805 C CA . ALA A 1 104 ? -4.414 7.741 -6.644 1.00 91.31 104 ALA A CA 1
ATOM 806 C C . ALA A 1 104 ? -4.293 6.873 -5.392 1.00 91.31 104 ALA A C 1
ATOM 808 O O . ALA A 1 104 ? -4.974 5.853 -5.250 1.00 91.31 104 ALA A O 1
ATOM 809 N N . GLY A 1 105 ? -3.441 7.299 -4.465 1.00 91.88 105 GLY A N 1
ATOM 810 C CA . GLY A 1 105 ? -3.295 6.658 -3.164 1.00 91.88 105 GLY A CA 1
ATOM 811 C C . GLY A 1 105 ? -2.152 7.233 -2.341 1.00 91.88 105 GLY A C 1
ATOM 812 O O . GLY A 1 105 ? -1.340 8.021 -2.829 1.00 91.88 105 GLY A O 1
ATOM 813 N N . ASN A 1 106 ? -2.091 6.824 -1.077 1.00 91.50 106 ASN A N 1
ATOM 814 C CA . ASN A 1 106 ? -0.996 7.183 -0.184 1.00 91.50 106 ASN A CA 1
ATOM 815 C C . ASN A 1 106 ? 0.250 6.335 -0.482 1.00 91.50 106 ASN A C 1
ATOM 817 O O . ASN A 1 106 ? 0.225 5.440 -1.332 1.00 91.50 106 ASN A O 1
ATOM 821 N N . CYS A 1 107 ? 1.347 6.585 0.237 1.00 91.62 107 CYS A N 1
ATOM 822 C CA . CYS A 1 107 ? 2.609 5.878 0.005 1.00 91.62 107 CYS A CA 1
ATOM 823 C C . CYS A 1 107 ? 2.460 4.349 0.053 1.00 91.62 107 CYS A C 1
ATOM 825 O O . CYS A 1 107 ? 2.971 3.656 -0.824 1.00 91.62 107 CYS A O 1
ATOM 827 N N . LEU A 1 108 ? 1.708 3.823 1.023 1.00 95.12 108 LEU A N 1
ATOM 828 C CA . LEU A 1 108 ? 1.477 2.390 1.173 1.00 95.12 108 LEU A CA 1
ATOM 829 C C . LEU A 1 108 ? 0.644 1.818 0.017 1.00 95.12 108 LEU A C 1
ATOM 831 O O . LEU A 1 108 ? 0.999 0.776 -0.529 1.00 95.12 108 LEU A O 1
ATOM 835 N N . SER A 1 109 ? -0.416 2.516 -0.393 1.00 96.38 109 SER A N 1
ATOM 836 C CA . SER A 1 109 ? -1.288 2.116 -1.511 1.00 96.38 109 SER A CA 1
ATOM 837 C C . SER A 1 109 ? -0.502 2.013 -2.820 1.00 96.38 109 SER A C 1
ATOM 839 O O . SER A 1 109 ? -0.591 1.025 -3.552 1.00 96.38 109 SER A O 1
ATOM 841 N N . LEU A 1 110 ? 0.345 3.010 -3.086 1.00 94.56 110 LEU A N 1
ATOM 842 C CA . LEU A 1 110 ? 1.177 3.041 -4.283 1.00 94.56 110 LEU A CA 1
ATOM 843 C C . LEU A 1 110 ? 2.288 1.976 -4.236 1.00 94.56 110 LEU A C 1
ATOM 845 O O . LEU A 1 110 ? 2.552 1.329 -5.250 1.00 94.56 110 LEU A O 1
ATOM 849 N N . VAL A 1 111 ? 2.884 1.715 -3.064 1.00 95.69 111 VAL A N 1
ATOM 850 C CA . VAL A 1 111 ? 3.811 0.584 -2.863 1.00 95.69 111 VAL A CA 1
ATOM 851 C C . VAL A 1 111 ? 3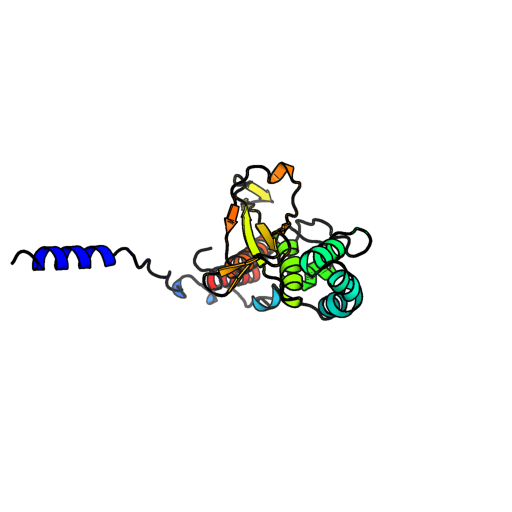.126 -0.753 -3.153 1.00 95.69 111 VAL A C 1
ATOM 853 O O . VAL A 1 111 ? 3.703 -1.601 -3.837 1.00 95.69 111 VAL A O 1
ATOM 856 N N . ILE A 1 112 ? 1.898 -0.942 -2.666 1.00 98.00 112 ILE A N 1
ATOM 857 C CA . ILE A 1 112 ? 1.112 -2.161 -2.871 1.00 98.00 112 ILE A CA 1
ATOM 858 C C . ILE A 1 112 ? 0.822 -2.381 -4.358 1.00 98.00 112 ILE A C 1
ATOM 860 O O . ILE A 1 112 ? 1.098 -3.462 -4.883 1.00 98.00 112 ILE A O 1
ATOM 864 N N . MET A 1 113 ? 0.329 -1.353 -5.052 1.00 97.19 113 MET A N 1
ATOM 865 C CA . MET A 1 113 ? 0.018 -1.424 -6.480 1.00 97.19 113 MET A CA 1
ATOM 866 C C . MET A 1 113 ? 1.263 -1.712 -7.327 1.00 97.19 113 MET A C 1
ATOM 868 O O . MET A 1 113 ? 1.251 -2.624 -8.155 1.00 97.19 113 MET A O 1
ATOM 872 N N . THR A 1 114 ? 2.358 -0.979 -7.103 1.00 95.75 114 THR A N 1
ATOM 873 C CA . THR A 1 114 ? 3.609 -1.183 -7.847 1.00 95.75 114 THR A CA 1
ATOM 874 C C . THR A 1 114 ? 4.180 -2.577 -7.601 1.00 95.75 114 THR A C 1
ATOM 876 O O . THR A 1 114 ? 4.648 -3.225 -8.538 1.00 95.75 114 THR A O 1
ATOM 879 N N . ALA A 1 115 ? 4.102 -3.083 -6.368 1.00 97.12 115 ALA A N 1
ATOM 880 C CA . ALA A 1 115 ? 4.538 -4.439 -6.066 1.00 97.12 115 ALA A CA 1
ATOM 881 C C . ALA A 1 115 ? 3.648 -5.513 -6.710 1.00 97.12 115 ALA A C 1
ATOM 883 O O . ALA A 1 115 ? 4.176 -6.528 -7.156 1.00 97.12 115 ALA A O 1
ATOM 884 N N . ALA A 1 116 ? 2.331 -5.300 -6.790 1.00 98.06 116 ALA A N 1
ATOM 885 C CA . ALA A 1 116 ? 1.422 -6.211 -7.486 1.00 98.06 116 ALA A CA 1
ATOM 886 C C . ALA A 1 116 ? 1.798 -6.338 -8.972 1.00 98.06 116 ALA A C 1
ATOM 888 O O . ALA A 1 116 ? 1.971 -7.449 -9.470 1.00 98.06 116 ALA A O 1
ATOM 889 N N . PHE A 1 117 ? 2.044 -5.214 -9.654 1.00 97.12 117 PHE A N 1
ATOM 890 C CA . PHE A 1 117 ? 2.527 -5.236 -11.037 1.00 97.12 117 PHE A CA 1
ATOM 891 C C . PHE A 1 117 ? 3.900 -5.892 -11.187 1.00 97.12 117 PHE A C 1
ATOM 893 O O . PHE A 1 117 ? 4.101 -6.677 -12.109 1.00 97.12 117 PHE A O 1
ATOM 900 N N . ALA A 1 118 ? 4.844 -5.590 -10.292 1.00 95.38 118 ALA A N 1
ATOM 901 C CA . ALA A 1 118 ? 6.175 -6.188 -10.329 1.00 95.38 118 ALA A CA 1
ATOM 902 C C . ALA A 1 118 ? 6.110 -7.719 -10.202 1.00 95.38 118 ALA A C 1
ATOM 904 O O . ALA A 1 118 ? 6.754 -8.423 -10.978 1.00 95.38 118 ALA A O 1
ATOM 905 N N . LYS A 1 119 ? 5.282 -8.239 -9.289 1.00 95.19 119 LYS A N 1
ATOM 906 C CA . LYS A 1 119 ? 5.068 -9.684 -9.125 1.00 95.19 119 LYS A CA 1
ATOM 907 C C . LYS A 1 119 ? 4.445 -10.325 -10.360 1.00 95.19 119 LYS A C 1
ATOM 909 O O . LYS A 1 119 ? 4.917 -11.381 -10.770 1.00 95.19 119 LYS A O 1
ATOM 914 N N . GLU A 1 120 ? 3.448 -9.680 -10.966 1.00 96.06 120 GLU A N 1
ATOM 915 C CA . GLU A 1 120 ? 2.791 -10.172 -12.188 1.00 96.06 120 GLU A CA 1
ATOM 916 C C . GLU A 1 120 ? 3.794 -10.388 -13.330 1.00 96.06 120 GLU A C 1
ATOM 918 O O . GLU A 1 120 ? 3.717 -11.373 -14.058 1.00 96.06 120 GLU A O 1
ATOM 923 N N . ILE A 1 121 ? 4.792 -9.507 -13.455 1.00 93.94 121 ILE A N 1
ATOM 924 C CA . ILE A 1 121 ? 5.838 -9.616 -14.484 1.00 93.94 121 ILE A CA 1
ATOM 925 C C . ILE A 1 121 ? 7.080 -10.399 -14.024 1.00 93.94 121 ILE A C 1
ATOM 927 O O . ILE A 1 121 ? 8.094 -10.404 -14.723 1.00 93.94 121 ILE A O 1
ATOM 931 N N . GLY A 1 122 ? 7.034 -11.039 -12.851 1.00 91.31 122 GLY A N 1
ATOM 932 C CA . GLY A 1 122 ? 8.134 -11.842 -12.305 1.00 91.31 122 GLY A CA 1
ATOM 933 C C . GLY A 1 122 ? 9.339 -11.038 -11.801 1.00 91.31 122 GLY A C 1
ATOM 934 O O . GLY A 1 122 ? 10.429 -11.589 -11.655 1.00 91.31 122 GLY A O 1
ATOM 935 N N . LEU A 1 123 ? 9.173 -9.741 -11.534 1.00 90.12 123 LEU A N 1
ATOM 936 C CA . LEU A 1 123 ? 10.227 -8.868 -11.027 1.00 90.12 123 LEU A CA 1
ATOM 937 C C . LEU A 1 123 ? 10.293 -8.940 -9.490 1.00 90.12 123 LEU A C 1
ATOM 939 O O . LEU A 1 123 ? 9.296 -8.648 -8.825 1.00 90.12 123 LEU A O 1
ATOM 943 N N . PRO A 1 124 ? 11.452 -9.274 -8.890 1.00 90.75 124 PRO A N 1
ATOM 944 C CA . PRO A 1 124 ? 11.574 -9.324 -7.440 1.00 90.75 124 PRO A CA 1
ATOM 945 C C . PRO A 1 124 ? 11.355 -7.965 -6.783 1.00 90.75 124 PRO A C 1
ATOM 947 O O . PRO A 1 124 ? 11.835 -6.933 -7.268 1.00 90.75 124 PRO A O 1
ATOM 950 N N . VAL A 1 125 ? 10.692 -8.002 -5.629 1.00 93.19 125 VAL A N 1
ATOM 951 C CA . VAL A 1 125 ? 10.370 -6.837 -4.808 1.00 93.19 125 VAL A CA 1
ATOM 952 C C . VAL A 1 125 ? 10.980 -7.014 -3.427 1.00 93.19 125 VAL A C 1
ATOM 954 O O . VAL A 1 125 ? 10.847 -8.068 -2.806 1.00 93.19 125 VAL A O 1
ATOM 957 N N . ARG A 1 126 ? 11.607 -5.956 -2.916 1.00 94.44 126 ARG A N 1
ATOM 958 C CA . ARG A 1 126 ? 12.013 -5.858 -1.515 1.00 94.44 126 ARG A CA 1
ATOM 959 C C . ARG A 1 126 ? 11.388 -4.628 -0.881 1.00 94.44 126 ARG A C 1
ATOM 961 O O . ARG A 1 126 ? 11.617 -3.520 -1.353 1.00 94.44 126 ARG A O 1
ATOM 968 N N . TYR A 1 127 ? 10.667 -4.815 0.214 1.00 95.50 127 TYR A N 1
ATOM 969 C CA . TYR A 1 127 ? 10.016 -3.731 0.944 1.00 95.50 127 TYR A CA 1
ATOM 970 C C . TYR A 1 127 ? 10.931 -3.145 2.018 1.00 95.50 127 TYR A C 1
ATOM 972 O O . TYR A 1 127 ? 11.732 -3.859 2.635 1.00 95.50 127 TYR A O 1
ATOM 980 N N . GLN A 1 128 ? 10.812 -1.842 2.266 1.00 94.38 128 GLN A N 1
ATOM 981 C CA . GLN A 1 128 ? 11.568 -1.171 3.318 1.00 94.38 128 GLN A CA 1
ATOM 982 C C . GLN A 1 128 ? 10.672 -0.191 4.078 1.00 94.38 128 GLN A C 1
ATOM 984 O O . GLN A 1 128 ? 9.913 0.570 3.483 1.00 94.38 128 GLN A O 1
ATOM 989 N N . LYS A 1 129 ? 10.795 -0.185 5.407 1.00 92.12 129 LYS A N 1
ATOM 990 C CA . LYS A 1 129 ? 10.279 0.880 6.269 1.00 92.12 129 LYS A CA 1
ATOM 991 C C . LYS A 1 129 ? 11.326 1.983 6.355 1.00 92.12 129 LYS A C 1
ATOM 993 O O . LYS A 1 129 ? 12.476 1.713 6.720 1.00 92.12 129 LYS A O 1
ATOM 998 N N . VAL A 1 130 ? 10.928 3.212 6.058 1.00 88.12 130 VAL A N 1
ATOM 999 C CA . VAL A 1 130 ? 11.755 4.405 6.231 1.00 88.12 130 VAL A CA 1
ATOM 1000 C C . VAL A 1 130 ? 11.527 4.934 7.643 1.00 88.12 130 VAL A C 1
ATOM 1002 O O . VAL A 1 130 ? 10.401 5.227 8.045 1.00 88.12 130 VAL A O 1
ATOM 1005 N N . LEU A 1 131 ? 12.606 5.015 8.419 1.00 81.56 131 LEU A N 1
ATOM 1006 C CA . LEU A 1 131 ? 12.595 5.592 9.759 1.00 81.56 131 LEU A CA 1
ATOM 1007 C C . LEU A 1 131 ? 12.645 7.114 9.622 1.00 81.56 131 LEU A C 1
ATOM 1009 O O . LEU A 1 131 ? 13.718 7.723 9.614 1.00 81.56 131 LEU A O 1
ATOM 1013 N N . VAL A 1 132 ? 11.468 7.700 9.439 1.00 73.38 132 VAL A N 1
ATOM 1014 C CA . VAL A 1 132 ? 11.228 9.127 9.660 1.00 73.38 132 VAL A CA 1
ATOM 1015 C C . VAL A 1 132 ? 11.047 9.354 11.161 1.00 73.38 132 VAL A C 1
ATOM 1017 O O . VAL A 1 132 ? 10.585 8.452 11.856 1.00 73.38 132 VAL A O 1
ATOM 1020 N N . ASP A 1 133 ? 11.455 10.517 11.674 1.00 65.19 133 ASP A N 1
ATOM 1021 C CA . ASP A 1 133 ? 11.120 10.879 13.057 1.00 65.19 133 ASP A CA 1
ATOM 1022 C C . ASP A 1 133 ? 9.592 10.877 13.164 1.00 65.19 133 ASP A C 1
ATOM 1024 O O . ASP A 1 133 ? 8.946 11.462 12.293 1.00 65.19 133 ASP A O 1
ATOM 1028 N N . ASP A 1 134 ? 9.029 10.170 14.153 1.00 60.12 134 ASP A N 1
ATOM 1029 C CA . ASP A 1 134 ? 7.587 9.910 14.237 1.00 60.12 134 ASP A CA 1
ATOM 1030 C C . ASP A 1 134 ? 6.794 11.217 14.093 1.00 60.12 134 ASP A C 1
ATOM 1032 O O . ASP A 1 134 ? 6.729 12.048 15.006 1.00 60.12 134 ASP A O 1
ATOM 1036 N N . ALA A 1 135 ? 6.202 11.413 12.914 1.00 68.12 135 ALA A N 1
ATOM 1037 C CA . ALA A 1 135 ? 5.387 12.575 12.627 1.00 68.12 135 ALA A CA 1
ATOM 1038 C C . ALA A 1 135 ? 3.984 12.284 13.152 1.00 68.12 135 ALA A C 1
ATOM 1040 O O . ALA A 1 135 ? 3.203 11.538 12.549 1.00 68.12 135 ALA A O 1
ATOM 1041 N N . TRP A 1 136 ? 3.689 12.846 14.319 1.00 78.38 136 TRP A N 1
ATOM 1042 C CA . TRP A 1 136 ? 2.371 12.770 14.926 1.00 78.38 136 TRP A CA 1
ATOM 1043 C C . TRP A 1 136 ? 1.434 13.767 14.252 1.00 78.38 136 TRP A C 1
ATOM 1045 O O . TRP A 1 136 ? 1.720 14.963 14.204 1.00 78.38 136 TRP A O 1
ATOM 1055 N N . SER A 1 137 ? 0.297 13.284 13.760 1.00 74.69 137 SER A N 1
ATOM 1056 C CA . SER A 1 137 ? -0.810 14.138 13.320 1.00 74.69 137 SER A CA 1
ATOM 1057 C C . SER A 1 137 ? -2.014 13.960 14.242 1.00 74.69 137 SER A C 1
ATOM 1059 O O . SER A 1 137 ? -2.128 12.951 14.938 1.00 74.69 137 SER A O 1
ATOM 1061 N N . ARG A 1 138 ? -2.902 14.957 14.297 1.00 79.75 138 ARG A N 1
ATOM 1062 C CA . ARG A 1 138 ? -4.129 14.913 15.103 1.00 79.75 138 ARG A CA 1
ATOM 1063 C C . ARG A 1 138 ? -5.343 15.136 14.209 1.00 79.75 138 ARG A C 1
ATOM 1065 O O . ARG A 1 138 ? -5.369 16.109 13.462 1.00 79.75 138 ARG A O 1
ATOM 1072 N N . SER A 1 139 ? -6.354 14.281 14.342 1.00 76.25 139 SER A N 1
ATOM 1073 C CA . SER A 1 139 ? -7.686 14.488 13.758 1.00 76.25 139 SER A CA 1
ATOM 1074 C C . SER A 1 139 ? -8.735 14.230 14.831 1.00 76.25 139 SER A C 1
ATOM 1076 O O . SER A 1 139 ? -8.806 13.133 15.387 1.00 76.25 139 SER A O 1
ATOM 1078 N N . GLY A 1 140 ? -9.503 15.268 15.174 1.00 80.25 140 GLY A N 1
ATOM 1079 C CA . GLY A 1 140 ? -10.428 15.237 16.307 1.00 80.25 140 GLY A CA 1
ATOM 1080 C C . GLY A 1 140 ? -9.719 14.869 17.616 1.00 80.25 140 GLY A C 1
ATOM 1081 O O . GLY A 1 140 ? -8.790 15.561 18.053 1.00 80.25 140 GLY A O 1
ATOM 1082 N N . ASP A 1 141 ? -10.143 13.757 18.210 1.00 82.38 141 ASP A N 1
ATOM 1083 C CA . ASP A 1 141 ? -9.632 13.240 19.485 1.00 82.38 141 ASP A CA 1
ATOM 1084 C C . ASP A 1 141 ? -8.596 12.114 19.327 1.00 82.38 141 ASP A C 1
ATOM 1086 O O . ASP A 1 141 ? -8.193 11.498 20.313 1.00 82.38 141 ASP A O 1
ATOM 1090 N N . MET A 1 142 ? -8.126 11.856 18.100 1.00 81.69 142 MET A N 1
ATOM 1091 C CA . MET A 1 142 ? -7.116 10.832 17.819 1.00 81.69 142 MET A CA 1
ATOM 1092 C C . MET A 1 142 ? -5.788 11.436 17.378 1.00 81.69 142 MET A C 1
ATOM 1094 O O . MET A 1 142 ? -5.737 12.439 16.661 1.00 81.69 142 MET A O 1
ATOM 1098 N N . TYR A 1 143 ? -4.715 10.757 17.778 1.00 82.38 143 TYR A N 1
ATOM 1099 C CA . TYR A 1 143 ? -3.353 11.007 17.329 1.00 82.38 143 TYR A CA 1
ATOM 1100 C C . TYR A 1 143 ? -2.884 9.846 16.451 1.00 82.38 143 TYR A C 1
ATOM 1102 O O . TYR A 1 143 ? -3.028 8.686 16.835 1.00 82.38 143 TYR A O 1
ATOM 1110 N N . PHE A 1 144 ? -2.296 10.160 15.300 1.00 81.38 144 PHE A N 1
ATOM 1111 C CA . PHE A 1 144 ? -1.790 9.180 14.342 1.00 81.38 144 PHE A CA 1
ATOM 1112 C C . PHE A 1 144 ? -0.272 9.258 14.273 1.00 81.38 144 PHE A C 1
ATOM 1114 O O . PHE A 1 144 ? 0.286 10.333 14.046 1.00 81.38 144 PHE A O 1
ATOM 1121 N N . ALA A 1 145 ? 0.383 8.111 14.432 1.00 82.06 145 ALA A N 1
ATOM 1122 C CA . ALA A 1 145 ? 1.805 7.965 14.164 1.00 82.06 145 ALA A CA 1
ATOM 1123 C C . ALA A 1 145 ? 2.003 7.681 12.672 1.00 82.06 145 ALA A C 1
ATOM 1125 O O . ALA A 1 145 ? 1.575 6.640 12.167 1.00 82.06 145 ALA A O 1
ATOM 1126 N N . SER A 1 146 ? 2.646 8.604 11.964 1.00 76.75 146 SER A N 1
ATOM 1127 C CA . SER A 1 146 ? 2.916 8.437 10.537 1.00 76.75 146 SER A CA 1
ATOM 1128 C C . SER A 1 146 ? 4.234 7.699 10.347 1.00 76.75 146 SER A C 1
ATOM 1130 O O . SER A 1 146 ? 5.266 8.101 10.880 1.00 76.75 146 SER A O 1
ATOM 1132 N N . SER A 1 147 ? 4.211 6.635 9.551 1.00 82.38 147 SER A N 1
ATOM 1133 C CA . SER A 1 147 ? 5.424 5.969 9.082 1.00 82.38 147 SER A CA 1
ATOM 1134 C C . SER A 1 147 ? 5.407 5.869 7.566 1.00 82.38 147 SER A C 1
ATOM 1136 O O . SER A 1 147 ? 4.352 5.989 6.946 1.00 82.38 147 SER A O 1
ATOM 1138 N N . HIS A 1 148 ? 6.579 5.673 6.970 1.00 90.38 148 HIS A N 1
ATOM 1139 C CA . HIS A 1 148 ? 6.725 5.642 5.522 1.00 90.38 14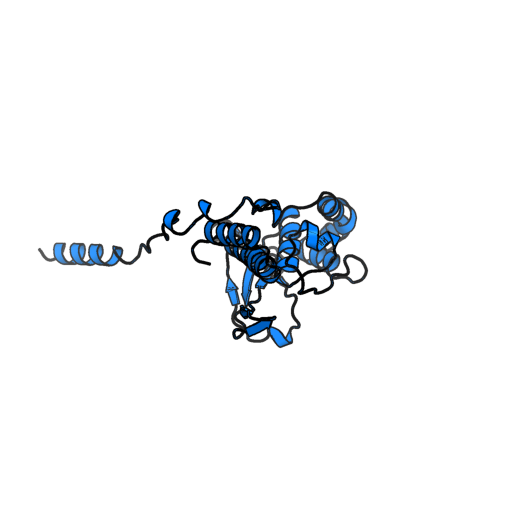8 HIS A CA 1
ATOM 1140 C C . HIS A 1 148 ? 7.340 4.326 5.054 1.00 90.38 148 HIS A C 1
ATOM 1142 O O . HIS A 1 148 ? 8.172 3.730 5.747 1.00 90.38 148 HIS A O 1
ATOM 1148 N N . VAL A 1 149 ? 6.928 3.874 3.873 1.00 92.94 149 VAL A N 1
ATOM 1149 C CA . VAL A 1 149 ? 7.441 2.665 3.232 1.00 92.94 149 VAL A CA 1
ATOM 1150 C C . VAL A 1 149 ? 7.785 2.938 1.780 1.00 92.94 149 VAL A C 1
ATOM 1152 O O . VAL A 1 149 ? 7.151 3.747 1.107 1.00 92.94 149 VAL A O 1
ATOM 1155 N N . ASN A 1 150 ? 8.783 2.218 1.294 1.00 93.25 150 ASN A N 1
ATOM 1156 C CA . ASN A 1 150 ? 9.166 2.209 -0.105 1.00 93.25 150 ASN A CA 1
ATOM 1157 C C . ASN A 1 150 ? 9.531 0.781 -0.534 1.00 93.25 150 ASN A C 1
ATOM 1159 O O . ASN A 1 150 ? 9.471 -0.166 0.264 1.00 93.25 150 ASN A O 1
ATOM 1163 N N . LEU A 1 151 ? 9.860 0.606 -1.812 1.00 93.81 151 LEU A N 1
ATOM 1164 C CA . LEU A 1 151 ? 10.239 -0.699 -2.346 1.00 93.81 151 LEU A CA 1
ATOM 1165 C C . LEU A 1 151 ? 11.442 -0.593 -3.280 1.00 93.81 151 LEU A C 1
ATOM 1167 O O . LEU A 1 151 ? 11.599 0.386 -4.002 1.00 93.81 151 LEU A O 1
ATOM 1171 N N . THR A 1 152 ? 12.282 -1.624 -3.286 1.00 91.69 152 THR A N 1
ATOM 1172 C CA . THR A 1 152 ? 13.348 -1.818 -4.270 1.00 91.69 152 THR A CA 1
ATOM 1173 C C . THR A 1 152 ? 12.943 -2.903 -5.263 1.00 91.69 152 THR A C 1
ATOM 1175 O O . THR A 1 152 ? 12.563 -4.000 -4.853 1.00 91.69 152 THR A O 1
ATOM 1178 N N . LEU A 1 153 ? 13.076 -2.614 -6.556 1.00 90.56 153 LEU A N 1
ATOM 1179 C CA . LEU A 1 153 ? 12.909 -3.571 -7.648 1.00 90.56 153 LEU A CA 1
ATOM 1180 C C . LEU A 1 153 ? 14.256 -4.135 -8.112 1.00 90.56 153 LEU A C 1
ATOM 1182 O O . LEU A 1 153 ? 15.274 -3.440 -8.058 1.00 90.56 153 LEU A O 1
ATOM 1186 N N . GLY A 1 154 ? 14.238 -5.374 -8.611 1.00 77.06 154 GLY A N 1
ATOM 1187 C CA . GLY A 1 154 ? 15.380 -5.987 -9.306 1.00 77.06 154 GLY A CA 1
ATOM 1188 C C . GLY A 1 154 ? 16.380 -6.714 -8.403 1.00 77.06 154 GLY A C 1
ATOM 1189 O O . GLY A 1 154 ? 17.385 -7.212 -8.894 1.00 77.06 154 GLY A O 1
ATOM 1190 N N . ILE A 1 155 ? 16.101 -6.833 -7.099 1.00 67.62 155 ILE A N 1
ATOM 1191 C CA . ILE A 1 155 ? 16.939 -7.609 -6.172 1.00 67.62 155 ILE A CA 1
ATOM 1192 C C . ILE A 1 155 ? 16.252 -8.931 -5.870 1.00 67.62 155 ILE A C 1
ATOM 1194 O O . ILE A 1 155 ? 15.394 -9.009 -4.989 1.00 67.62 155 ILE A O 1
ATOM 1198 N N . GLY A 1 156 ? 16.640 -9.975 -6.597 1.00 60.09 156 GLY A N 1
ATOM 1199 C CA . GLY A 1 156 ? 16.237 -11.347 -6.304 1.00 60.09 156 GLY A CA 1
ATOM 1200 C C . GLY A 1 156 ? 17.251 -12.043 -5.401 1.00 60.09 156 GLY A C 1
ATOM 1201 O O . GLY A 1 156 ? 18.434 -11.717 -5.416 1.00 60.09 156 GLY A O 1
ATOM 1202 N N . HIS A 1 157 ? 16.801 -13.014 -4.612 1.00 54.56 157 HIS A N 1
ATOM 1203 C CA . HIS A 1 157 ? 17.678 -14.018 -4.005 1.00 54.56 157 HIS A CA 1
ATOM 1204 C C . HIS A 1 157 ? 17.168 -15.394 -4.445 1.00 54.56 157 HIS A C 1
ATOM 1206 O O . HIS A 1 157 ? 15.979 -15.676 -4.299 1.00 54.56 157 HIS A O 1
ATOM 1212 N N . ILE A 1 158 ? 18.041 -16.243 -4.991 1.00 49.22 158 ILE A N 1
ATOM 1213 C CA . ILE A 1 158 ? 17.778 -17.686 -5.118 1.00 49.22 158 ILE A CA 1
ATOM 1214 C C . ILE A 1 158 ? 18.796 -18.389 -4.222 1.00 49.22 158 ILE A C 1
ATOM 1216 O O . ILE A 1 158 ? 19.987 -18.445 -4.537 1.00 49.22 158 ILE A O 1
ATOM 1220 N N . GLY A 1 159 ? 18.332 -18.888 -3.073 1.00 58.75 159 GLY A N 1
ATOM 1221 C CA . GLY A 1 159 ? 19.214 -19.368 -2.003 1.00 58.75 159 GLY A CA 1
ATOM 1222 C C . GLY A 1 159 ? 20.059 -18.230 -1.415 1.00 58.75 159 GLY A C 1
ATOM 1223 O O . GLY A 1 159 ? 19.559 -17.125 -1.234 1.00 58.75 159 GLY A O 1
ATOM 1224 N N . ASP A 1 160 ? 21.348 -18.483 -1.171 1.00 50.62 160 ASP A N 1
ATOM 1225 C CA . ASP A 1 160 ? 22.316 -17.487 -0.663 1.00 50.62 160 ASP A CA 1
ATOM 1226 C C . ASP A 1 160 ? 22.907 -16.569 -1.752 1.00 50.62 160 ASP A C 1
ATOM 1228 O O . ASP A 1 160 ? 23.768 -15.731 -1.476 1.00 50.62 160 ASP A O 1
ATOM 1232 N N . ARG A 1 161 ? 22.489 -16.716 -3.016 1.00 46.16 161 ARG A N 1
ATOM 1233 C CA . ARG A 1 161 ? 22.983 -15.881 -4.117 1.00 46.16 161 ARG A CA 1
ATOM 1234 C C . ARG A 1 161 ? 22.026 -14.730 -4.392 1.00 46.16 161 ARG A C 1
ATOM 1236 O O . ARG A 1 161 ? 20.871 -14.948 -4.760 1.00 46.16 161 ARG A O 1
ATOM 1243 N N . VAL A 1 162 ? 22.554 -13.509 -4.291 1.00 56.97 162 VAL A N 1
ATOM 1244 C CA . VAL A 1 162 ? 21.931 -12.313 -4.864 1.00 56.97 162 VAL A CA 1
ATOM 1245 C C . VAL A 1 162 ? 21.884 -12.509 -6.377 1.00 56.97 162 VAL A C 1
ATOM 1247 O O . VAL A 1 162 ? 22.927 -12.625 -7.023 1.00 56.97 162 VAL A O 1
ATOM 1250 N N . ILE A 1 163 ? 20.677 -12.591 -6.930 1.00 53.91 163 ILE A N 1
ATOM 1251 C CA . ILE A 1 163 ? 20.466 -12.486 -8.368 1.00 53.91 163 ILE A CA 1
ATOM 1252 C C . ILE A 1 163 ? 20.356 -11.005 -8.666 1.00 53.91 163 ILE A C 1
ATOM 1254 O O . ILE A 1 163 ? 19.314 -10.385 -8.441 1.00 53.91 163 ILE A O 1
ATOM 1258 N N . ASP A 1 164 ? 21.471 -10.461 -9.134 1.00 52.09 164 ASP A N 1
ATOM 1259 C CA . ASP A 1 164 ? 21.483 -9.198 -9.848 1.00 52.09 164 ASP A CA 1
ATOM 1260 C C . ASP A 1 164 ? 20.814 -9.474 -11.198 1.00 52.09 164 ASP A C 1
ATOM 1262 O O . ASP A 1 164 ? 21.364 -10.175 -12.051 1.00 52.09 164 ASP A O 1
ATOM 1266 N N . TYR A 1 165 ? 19.576 -9.012 -11.368 1.00 54.66 165 TYR A N 1
ATOM 1267 C CA . TYR A 1 165 ? 19.082 -8.787 -12.723 1.00 54.66 165 TYR A CA 1
ATOM 1268 C C . TYR A 1 165 ? 20.066 -7.789 -13.345 1.00 54.66 165 TYR A C 1
ATOM 1270 O O . TYR A 1 165 ? 20.497 -6.889 -12.643 1.00 54.66 165 TYR A O 1
ATOM 1278 N N . GLU A 1 166 ? 20.457 -7.920 -14.617 1.00 52.78 166 GLU A N 1
ATOM 1279 C CA . GLU A 1 166 ? 21.525 -7.092 -15.235 1.00 52.78 166 GLU A CA 1
ATOM 1280 C C . GLU A 1 166 ? 21.312 -5.555 -15.155 1.00 52.78 166 GLU A C 1
ATOM 1282 O O . GLU A 1 166 ? 22.138 -4.761 -15.603 1.00 52.78 166 GLU A O 1
ATOM 1287 N N . THR A 1 167 ? 20.201 -5.115 -14.569 1.00 60.88 167 THR A N 1
ATOM 1288 C CA . THR A 1 167 ? 19.880 -3.755 -14.166 1.00 60.88 167 THR A CA 1
ATOM 1289 C C . THR A 1 167 ? 20.087 -3.538 -12.666 1.00 60.88 167 THR A C 1
ATOM 1291 O O . THR A 1 167 ? 19.428 -4.167 -11.841 1.00 60.88 167 THR A O 1
ATOM 1294 N N . ALA A 1 168 ? 20.913 -2.542 -12.324 1.00 69.38 168 ALA A N 1
ATOM 1295 C CA . ALA A 1 168 ? 21.110 -2.088 -10.951 1.00 69.38 168 ALA A CA 1
ATOM 1296 C C . ALA A 1 168 ? 19.771 -1.893 -10.202 1.00 69.38 168 ALA A C 1
ATOM 1298 O O . ALA A 1 168 ? 18.787 -1.409 -10.784 1.00 69.38 168 ALA A O 1
ATOM 1299 N N . PRO A 1 169 ? 19.726 -2.220 -8.901 1.00 80.00 169 PRO A N 1
ATOM 1300 C CA . PRO A 1 169 ? 18.505 -2.133 -8.123 1.00 80.00 169 PRO A CA 1
ATOM 1301 C C . PRO A 1 169 ? 17.930 -0.723 -8.088 1.00 80.00 169 PRO A C 1
ATOM 1303 O O . PRO A 1 169 ? 18.667 0.253 -7.939 1.00 80.00 169 PRO A O 1
ATOM 1306 N N . MET A 1 170 ? 16.604 -0.615 -8.178 1.00 84.50 170 MET A N 1
ATOM 1307 C CA . MET A 1 170 ? 15.926 0.683 -8.176 1.00 84.50 170 MET A CA 1
ATOM 1308 C C . MET A 1 170 ? 14.930 0.785 -7.037 1.00 84.50 170 MET A C 1
ATOM 1310 O O . MET A 1 170 ? 13.931 0.069 -7.003 1.00 84.50 170 MET A O 1
ATOM 1314 N N . THR A 1 171 ? 15.213 1.701 -6.114 1.00 87.69 171 THR A N 1
ATOM 1315 C CA . THR A 1 171 ? 14.271 2.097 -5.071 1.00 87.69 171 THR A CA 1
ATOM 1316 C C . THR A 1 171 ? 13.271 3.087 -5.644 1.00 87.69 171 THR A C 1
ATOM 1318 O O . THR A 1 171 ? 13.651 4.098 -6.232 1.00 87.69 171 THR A O 1
ATOM 1321 N N . ILE A 1 172 ? 11.996 2.777 -5.457 1.00 87.25 172 ILE A N 1
ATOM 1322 C CA . ILE A 1 172 ? 10.868 3.628 -5.802 1.00 87.25 172 ILE A CA 1
ATOM 1323 C C . ILE A 1 172 ? 10.333 4.202 -4.504 1.00 87.25 172 ILE A C 1
ATOM 1325 O O . ILE A 1 172 ? 9.890 3.450 -3.635 1.00 87.25 172 ILE A O 1
ATOM 1329 N N . ASP A 1 173 ? 10.365 5.524 -4.403 1.00 86.19 173 ASP A N 1
ATOM 1330 C CA . ASP A 1 173 ? 9.795 6.269 -3.294 1.00 86.19 173 ASP A CA 1
ATOM 1331 C C . ASP A 1 173 ? 8.779 7.287 -3.825 1.00 86.19 173 ASP A C 1
ATOM 1333 O O . ASP A 1 173 ? 8.947 7.841 -4.912 1.00 86.19 173 ASP A O 1
ATOM 1337 N N . PHE A 1 174 ? 7.700 7.471 -3.073 1.00 80.94 174 PHE A N 1
ATOM 1338 C CA . PHE A 1 174 ? 6.554 8.301 -3.443 1.00 80.94 174 PHE A CA 1
ATOM 1339 C C . PHE A 1 174 ? 6.520 9.631 -2.692 1.00 80.94 174 PHE A C 1
ATOM 1341 O O . PHE A 1 174 ? 5.622 10.436 -2.931 1.00 80.94 174 PHE A O 1
ATOM 1348 N N . LEU A 1 175 ? 7.482 9.860 -1.795 1.00 77.62 175 LEU A N 1
ATOM 1349 C CA . LEU A 1 175 ? 7.711 11.161 -1.184 1.00 77.62 175 LEU A CA 1
ATOM 1350 C C . LEU A 1 175 ? 8.800 11.942 -1.942 1.00 77.62 175 LEU A C 1
ATOM 1352 O O . LEU A 1 175 ? 9.656 11.340 -2.602 1.00 77.62 175 LEU A O 1
ATOM 1356 N N . PRO A 1 176 ? 8.794 13.283 -1.853 1.00 74.38 176 PRO A N 1
ATOM 1357 C CA . PRO A 1 176 ? 9.878 14.116 -2.357 1.00 74.38 176 PRO A CA 1
ATOM 1358 C C . PRO A 1 176 ? 11.259 13.680 -1.818 1.00 74.38 176 PRO A C 1
ATOM 1360 O O . PRO A 1 176 ? 11.378 13.331 -0.640 1.00 74.38 176 PRO A O 1
ATOM 1363 N N . PRO A 1 177 ? 12.335 13.707 -2.633 1.00 72.94 177 PRO A N 1
ATOM 1364 C CA . PRO A 1 177 ? 13.672 13.263 -2.216 1.00 72.94 177 PRO A CA 1
ATOM 1365 C C . PRO A 1 177 ? 14.206 13.935 -0.942 1.00 72.94 177 PRO A C 1
ATOM 1367 O O . PRO A 1 177 ? 14.932 13.310 -0.165 1.00 72.94 177 PRO A O 1
ATOM 1370 N N . GLU A 1 178 ? 13.866 15.203 -0.732 1.00 74.88 178 GLU A N 1
ATOM 1371 C CA . GLU A 1 178 ? 14.191 15.992 0.455 1.00 74.88 178 GLU A CA 1
ATOM 1372 C C . GLU A 1 178 ? 13.650 15.385 1.758 1.00 74.88 178 GLU A C 1
ATOM 1374 O O . GLU A 1 178 ? 14.338 15.465 2.777 1.00 74.88 178 GLU A O 1
ATOM 1379 N N . ASP A 1 179 ? 12.507 14.696 1.718 1.00 74.00 179 ASP A N 1
ATOM 1380 C CA . ASP A 1 179 ? 11.879 14.090 2.899 1.00 74.00 179 ASP A CA 1
ATOM 1381 C C . ASP A 1 179 ? 12.564 12.775 3.317 1.00 74.00 179 ASP A C 1
ATOM 1383 O O . ASP A 1 179 ? 12.491 12.347 4.476 1.00 74.00 179 ASP A O 1
ATOM 1387 N N . ILE A 1 180 ? 13.283 12.142 2.384 1.00 75.38 180 ILE A N 1
ATOM 1388 C CA . ILE A 1 180 ? 13.879 10.806 2.547 1.00 75.38 180 ILE A CA 1
ATOM 1389 C C . ILE A 1 180 ? 15.401 10.879 2.739 1.00 75.38 180 ILE A C 1
ATOM 1391 O O . ILE A 1 180 ? 16.019 9.957 3.283 1.00 75.38 180 ILE A O 1
ATOM 1395 N N . ARG A 1 181 ? 16.051 11.958 2.288 1.00 76.00 181 ARG A N 1
ATOM 1396 C CA . ARG A 1 181 ? 17.516 12.054 2.254 1.00 76.00 181 ARG A CA 1
ATOM 1397 C C . ARG A 1 181 ? 18.126 11.876 3.650 1.00 76.00 181 ARG A C 1
ATOM 1399 O O . ARG A 1 181 ? 17.833 12.616 4.579 1.00 76.00 181 ARG A O 1
ATOM 1406 N N . GLY A 1 182 ? 19.020 10.893 3.784 1.00 77.19 182 GLY A N 1
ATOM 1407 C CA . GLY A 1 182 ? 19.713 10.595 5.044 1.00 77.19 182 GLY A CA 1
ATOM 1408 C C . GLY A 1 182 ? 18.884 9.813 6.072 1.00 77.19 182 GLY A C 1
ATOM 1409 O O . GLY A 1 182 ? 19.399 9.509 7.150 1.00 77.19 182 GLY A O 1
ATOM 1410 N N . ARG A 1 183 ? 17.635 9.444 5.754 1.00 82.75 183 ARG A N 1
ATOM 1411 C CA . ARG A 1 183 ? 16.802 8.597 6.616 1.00 82.75 183 ARG A CA 1
ATOM 1412 C C . ARG A 1 183 ? 17.302 7.154 6.601 1.00 82.75 183 ARG A C 1
ATOM 1414 O O . ARG A 1 183 ? 17.733 6.627 5.574 1.00 82.75 183 ARG A O 1
ATOM 1421 N N . ARG A 1 184 ? 17.237 6.493 7.759 1.00 85.88 184 ARG A N 1
ATOM 1422 C CA . ARG A 1 184 ? 17.562 5.064 7.869 1.00 85.88 184 ARG A CA 1
ATOM 1423 C C . ARG A 1 184 ? 16.418 4.237 7.291 1.00 85.88 184 ARG A C 1
ATOM 1425 O O . ARG A 1 184 ? 15.253 4.588 7.447 1.00 85.88 184 ARG A O 1
ATOM 1432 N N . MET A 1 185 ? 16.752 3.114 6.666 1.00 88.25 185 MET A N 1
ATOM 1433 C CA . MET A 1 185 ? 15.779 2.180 6.098 1.00 88.25 185 MET A CA 1
ATOM 1434 C C . MET A 1 185 ? 15.972 0.801 6.719 1.00 88.25 185 MET A C 1
ATOM 1436 O O . MET A 1 185 ? 17.105 0.361 6.927 1.00 88.25 185 MET A O 1
ATOM 1440 N N . ARG A 1 186 ? 14.870 0.108 6.997 1.00 91.25 186 ARG A N 1
ATOM 1441 C CA . ARG A 1 186 ? 14.870 -1.271 7.496 1.00 91.25 186 ARG A CA 1
ATOM 1442 C C . ARG A 1 186 ? 14.069 -2.148 6.546 1.00 91.25 186 ARG A C 1
ATOM 1444 O O . ARG A 1 186 ? 12.930 -1.815 6.241 1.00 91.25 186 ARG A O 1
ATOM 1451 N N . VAL A 1 187 ? 14.651 -3.259 6.101 1.00 93.38 187 VAL A N 1
ATOM 1452 C CA . VAL A 1 187 ? 13.933 -4.254 5.288 1.00 93.38 187 VAL A CA 1
ATOM 1453 C C . VAL A 1 187 ? 12.796 -4.855 6.114 1.00 93.38 187 VAL A C 1
ATOM 1455 O O . VAL A 1 187 ? 12.994 -5.180 7.287 1.00 93.38 187 VAL A O 1
ATOM 1458 N N . ILE A 1 188 ? 11.620 -4.974 5.504 1.00 94.69 188 ILE A N 1
ATOM 1459 C CA . ILE A 1 188 ? 10.427 -5.584 6.101 1.00 94.69 188 ILE A CA 1
ATOM 1460 C C . ILE A 1 188 ? 9.857 -6.646 5.159 1.00 94.69 188 ILE A C 1
ATOM 1462 O O . ILE A 1 188 ? 10.120 -6.615 3.954 1.00 94.69 188 ILE A O 1
ATOM 1466 N N . GLY A 1 189 ? 9.116 -7.598 5.721 1.00 95.19 189 GLY A N 1
ATOM 1467 C CA . GLY A 1 189 ? 8.444 -8.635 4.949 1.00 95.19 189 GLY A CA 1
ATOM 1468 C C . GLY A 1 189 ? 7.141 -8.144 4.322 1.00 95.19 189 GLY A C 1
ATOM 1469 O O . GLY A 1 189 ? 6.617 -7.077 4.650 1.00 95.19 189 GLY A O 1
ATOM 1470 N N . GLU A 1 190 ? 6.613 -8.942 3.401 1.00 96.69 190 GLU A N 1
ATOM 1471 C CA . GLU A 1 190 ? 5.332 -8.670 2.748 1.00 96.69 190 GLU A CA 1
ATOM 1472 C C . GLU A 1 190 ? 4.159 -8.786 3.724 1.00 96.69 190 GLU A C 1
ATOM 1474 O O . GLU A 1 190 ? 3.198 -8.024 3.651 1.00 96.69 190 GLU A O 1
ATOM 1479 N N . GLU A 1 191 ? 4.259 -9.707 4.679 1.00 96.50 191 GLU A N 1
ATOM 1480 C CA . GLU A 1 191 ? 3.323 -9.854 5.785 1.00 96.50 191 GLU A CA 1
ATOM 1481 C C . GLU A 1 191 ? 3.183 -8.558 6.588 1.00 96.50 191 GLU A C 1
ATOM 1483 O O . GLU A 1 191 ? 2.061 -8.157 6.892 1.00 96.50 191 GLU A O 1
ATOM 1488 N N . THR A 1 192 ? 4.288 -7.841 6.817 1.00 96.75 192 THR A N 1
ATOM 1489 C CA . THR A 1 192 ? 4.276 -6.538 7.486 1.00 96.75 192 THR A CA 1
ATOM 1490 C C . THR A 1 192 ? 3.584 -5.475 6.628 1.00 96.75 192 THR A C 1
ATOM 1492 O O . THR A 1 192 ? 2.859 -4.647 7.167 1.00 96.75 192 THR A O 1
ATOM 1495 N N . ILE A 1 193 ? 3.750 -5.490 5.298 1.00 97.56 193 ILE A N 1
ATOM 1496 C CA . ILE A 1 193 ? 3.036 -4.565 4.394 1.00 97.56 193 ILE A CA 1
ATOM 1497 C C . ILE A 1 193 ? 1.526 -4.805 4.443 1.00 97.56 193 ILE A C 1
ATOM 1499 O O . ILE A 1 193 ? 0.753 -3.851 4.532 1.00 97.56 193 ILE A O 1
ATOM 1503 N N . VAL A 1 194 ? 1.100 -6.071 4.431 1.00 98.06 194 VAL A N 1
ATOM 1504 C CA . VAL A 1 194 ? -0.316 -6.425 4.594 1.00 98.06 194 VAL A CA 1
ATOM 1505 C C . VAL A 1 194 ? -0.819 -5.975 5.968 1.00 98.06 194 VAL A C 1
ATOM 1507 O O . VAL A 1 194 ? -1.862 -5.335 6.037 1.00 98.06 194 VAL A O 1
ATOM 1510 N N . ALA A 1 195 ? -0.074 -6.228 7.048 1.00 97.25 195 ALA A N 1
ATOM 1511 C CA . ALA A 1 195 ? -0.452 -5.784 8.391 1.00 97.25 195 ALA A CA 1
ATOM 1512 C C . ALA A 1 195 ? -0.571 -4.253 8.491 1.00 97.25 195 ALA A C 1
ATOM 1514 O O . ALA A 1 195 ? -1.544 -3.748 9.047 1.00 97.25 195 ALA A O 1
ATOM 1515 N N . MET A 1 196 ? 0.352 -3.505 7.877 1.00 96.50 196 MET A N 1
ATOM 1516 C CA . MET A 1 196 ? 0.271 -2.044 7.768 1.00 96.50 196 MET A CA 1
ATOM 1517 C C . MET A 1 196 ? -0.987 -1.592 7.017 1.00 96.50 196 MET A C 1
ATOM 1519 O O . MET A 1 196 ? -1.650 -0.655 7.460 1.00 96.50 196 MET A O 1
ATOM 1523 N N . TYR A 1 197 ? -1.346 -2.264 5.917 1.00 97.44 197 TYR A N 1
ATOM 1524 C CA . TYR A 1 197 ? -2.568 -1.964 5.163 1.00 97.44 197 TYR A CA 1
ATOM 1525 C C . TYR A 1 197 ? -3.807 -2.164 6.038 1.00 97.44 197 TYR A C 1
ATOM 1527 O O . TYR A 1 197 ? -4.620 -1.250 6.176 1.00 97.44 197 TYR A O 1
ATOM 1535 N N . MET A 1 198 ? -3.902 -3.326 6.689 1.00 97.44 198 MET A N 1
ATOM 1536 C CA . MET A 1 198 ? -5.003 -3.653 7.595 1.00 97.44 198 MET A CA 1
ATOM 1537 C C . MET A 1 198 ? -5.097 -2.654 8.753 1.00 97.44 198 MET A C 1
ATOM 1539 O O . MET A 1 198 ? -6.179 -2.175 9.075 1.00 97.44 198 MET A O 1
ATOM 1543 N N . ASN A 1 199 ? -3.964 -2.275 9.343 1.00 96.50 199 ASN A N 1
ATOM 1544 C CA . ASN A 1 199 ? -3.920 -1.290 10.417 1.00 96.50 199 ASN A CA 1
ATOM 1545 C C . ASN A 1 199 ? -4.404 0.091 9.961 1.00 96.50 199 ASN A C 1
ATOM 1547 O O . ASN A 1 199 ? -5.185 0.723 10.668 1.00 96.50 199 ASN A O 1
ATOM 1551 N N . ASN A 1 200 ? -4.002 0.551 8.775 1.00 95.38 200 ASN A N 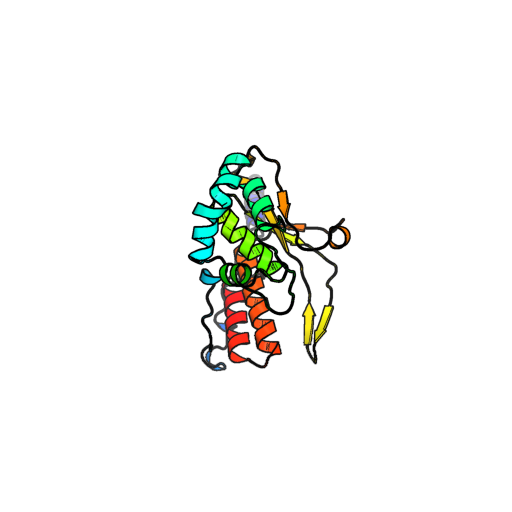1
ATOM 1552 C CA . ASN A 1 200 ? -4.514 1.813 8.246 1.00 95.38 200 ASN A CA 1
ATOM 1553 C C . ASN A 1 200 ? -6.033 1.754 8.044 1.00 95.38 200 ASN A C 1
ATOM 1555 O O . ASN A 1 200 ? -6.737 2.654 8.495 1.00 95.38 200 ASN A O 1
ATOM 1559 N N . ARG A 1 201 ? -6.557 0.668 7.460 1.00 96.38 201 ARG A N 1
ATOM 1560 C CA . ARG A 1 201 ? -8.008 0.461 7.302 1.00 96.38 201 ARG A CA 1
ATOM 1561 C C . ARG A 1 201 ? -8.743 0.424 8.643 1.00 96.38 201 ARG A C 1
ATOM 1563 O O . ARG A 1 201 ? -9.848 0.963 8.747 1.00 96.38 201 ARG A O 1
ATOM 1570 N N . ALA A 1 202 ? -8.130 -0.154 9.675 1.00 95.62 202 ALA A N 1
ATOM 1571 C CA . ALA A 1 202 ? -8.674 -0.168 11.029 1.00 95.62 202 ALA A CA 1
ATOM 1572 C C . ALA A 1 202 ? -8.791 1.245 11.605 1.00 95.62 202 ALA A C 1
ATOM 1574 O O . ALA A 1 202 ? -9.848 1.636 12.100 1.00 95.62 202 ALA A O 1
ATOM 1575 N N . VAL A 1 203 ? -7.713 2.018 11.498 1.00 93.69 203 VAL A N 1
ATOM 1576 C CA . VAL A 1 203 ? -7.617 3.398 11.976 1.00 93.69 203 VAL A CA 1
ATOM 1577 C C . VAL A 1 203 ? -8.589 4.316 11.227 1.00 93.69 203 VAL A C 1
ATOM 1579 O O . VAL A 1 203 ? -9.307 5.090 11.856 1.00 93.69 203 VAL A O 1
ATOM 1582 N N . GLU A 1 204 ? -8.677 4.188 9.903 1.00 92.88 204 GLU A N 1
ATOM 1583 C CA . GLU A 1 204 ? -9.632 4.913 9.055 1.00 92.88 204 GLU A CA 1
ATOM 1584 C C . GLU A 1 204 ? -11.086 4.576 9.432 1.00 92.88 204 GLU A C 1
ATOM 1586 O O . GLU A 1 204 ? -11.915 5.470 9.605 1.00 92.88 204 GLU A O 1
ATOM 1591 N N . SER A 1 205 ? -11.392 3.289 9.633 1.00 94.56 205 SER A N 1
ATOM 1592 C CA . SER A 1 205 ? -12.722 2.836 10.068 1.00 94.56 205 SER A CA 1
ATOM 1593 C C . SER A 1 205 ? -13.078 3.373 11.453 1.00 94.56 205 SER A C 1
ATOM 1595 O O . SER A 1 205 ? -14.202 3.824 11.677 1.00 94.56 205 SER A O 1
ATOM 1597 N N . LEU A 1 206 ? -12.117 3.362 12.382 1.00 94.25 206 LEU A N 1
ATOM 1598 C CA . LEU A 1 206 ? -12.297 3.893 13.731 1.00 94.25 206 LEU A CA 1
ATOM 1599 C C . LEU A 1 206 ? -12.581 5.394 13.689 1.00 94.25 206 LEU A C 1
ATOM 1601 O O . LEU A 1 206 ? -13.497 5.861 14.365 1.00 94.25 206 LEU A O 1
ATOM 1605 N N . ALA A 1 207 ? -11.848 6.130 12.852 1.00 91.25 207 ALA A N 1
ATOM 1606 C CA . ALA A 1 207 ? -12.024 7.564 12.673 1.00 91.25 207 ALA A CA 1
ATOM 1607 C C . ALA A 1 207 ? -13.419 7.947 12.165 1.00 91.25 207 ALA A C 1
ATOM 1609 O O . ALA A 1 207 ? -13.932 9.009 12.509 1.00 91.25 207 ALA A O 1
ATOM 1610 N N . GLN A 1 208 ? -14.047 7.063 11.390 1.00 92.25 208 GLN A N 1
ATOM 1611 C CA . GLN A 1 208 ? -15.411 7.224 10.883 1.00 92.25 208 GLN A CA 1
ATOM 1612 C C . GLN A 1 208 ? -16.489 6.708 11.854 1.00 92.25 208 GLN A C 1
ATOM 1614 O O . GLN A 1 208 ? -17.676 6.763 11.544 1.00 92.25 208 GLN A O 1
ATOM 1619 N N . GLY A 1 209 ? -16.106 6.193 13.028 1.00 93.81 209 GLY A N 1
ATOM 1620 C CA . GLY A 1 209 ? -17.032 5.614 14.005 1.00 93.81 209 GLY A CA 1
ATOM 1621 C C . GLY A 1 209 ? -17.493 4.189 13.673 1.00 93.81 209 GLY A C 1
ATOM 1622 O O . GLY A 1 209 ? -18.358 3.643 14.361 1.00 93.81 209 GLY A O 1
ATOM 1623 N N . HIS A 1 210 ? -16.908 3.544 12.661 1.00 95.56 210 HIS A N 1
ATOM 1624 C CA . HIS A 1 210 ? -17.217 2.168 12.263 1.00 95.56 210 HIS A CA 1
ATOM 1625 C C . HIS A 1 210 ? -16.472 1.154 13.143 1.00 95.56 210 HIS A C 1
ATOM 1627 O O . HIS A 1 210 ? -15.610 0.404 12.681 1.00 95.56 210 HIS A O 1
ATOM 1633 N N . LEU A 1 211 ? -16.818 1.122 14.433 1.00 96.00 211 LEU A N 1
ATOM 1634 C CA . LEU A 1 211 ? -16.098 0.362 15.459 1.00 96.00 211 LEU A CA 1
ATOM 1635 C C . LEU A 1 211 ? -15.977 -1.141 15.151 1.00 96.00 211 LEU A C 1
ATOM 1637 O O . LEU A 1 211 ? -14.915 -1.721 15.363 1.00 96.00 211 LEU A O 1
ATOM 1641 N N . ASN A 1 212 ? -17.034 -1.767 14.622 1.00 97.31 212 ASN A N 1
ATOM 1642 C CA . ASN A 1 212 ? -16.996 -3.190 14.267 1.00 97.31 212 ASN A CA 1
ATOM 1643 C C . ASN A 1 212 ? -15.952 -3.464 13.173 1.00 97.31 212 ASN A C 1
ATOM 1645 O O . ASN A 1 212 ? -15.117 -4.346 13.334 1.00 97.31 212 ASN A O 1
ATOM 1649 N N . ASN A 1 213 ? -15.935 -2.675 12.094 1.00 97.19 213 ASN A N 1
ATOM 1650 C CA . ASN A 1 213 ? -14.951 -2.849 11.021 1.00 97.19 213 ASN A CA 1
ATOM 1651 C C . ASN A 1 213 ? -13.536 -2.548 11.511 1.00 97.19 213 ASN A C 1
ATOM 1653 O O . ASN A 1 213 ? -12.614 -3.293 11.194 1.00 97.19 213 ASN A O 1
ATOM 1657 N N . ALA A 1 214 ? -13.370 -1.499 12.323 1.00 96.62 214 ALA A N 1
ATOM 1658 C CA . ALA A 1 214 ? -12.081 -1.157 12.914 1.00 96.62 214 ALA A CA 1
ATOM 1659 C C . ALA A 1 214 ? -11.477 -2.336 13.690 1.00 96.62 214 ALA A C 1
ATOM 1661 O O . ALA A 1 214 ? -10.300 -2.651 13.517 1.00 96.62 214 ALA A O 1
ATOM 1662 N N . TYR A 1 215 ? -12.296 -3.021 14.493 1.00 96.81 215 TYR A N 1
ATOM 1663 C CA . TYR A 1 215 ? -11.882 -4.216 15.220 1.00 96.81 215 TYR A CA 1
ATOM 1664 C C . TYR A 1 215 ? -11.421 -5.338 14.287 1.00 96.81 215 TYR A C 1
ATOM 1666 O O . TYR A 1 215 ? -10.322 -5.863 14.461 1.00 96.81 215 TYR A O 1
ATOM 1674 N N . TRP A 1 216 ? -12.232 -5.691 13.288 1.00 97.06 216 TRP A N 1
ATOM 1675 C CA . TRP A 1 216 ? -11.909 -6.802 12.393 1.00 97.06 216 TRP A CA 1
ATOM 1676 C C . TRP A 1 216 ? -10.670 -6.522 11.535 1.00 97.06 216 TRP A C 1
ATOM 1678 O O . TRP A 1 216 ? -9.826 -7.404 11.398 1.00 97.06 216 TRP A O 1
ATOM 1688 N N . TRP A 1 217 ? -10.492 -5.292 11.043 1.00 97.19 217 TRP A N 1
ATOM 1689 C CA . TRP A 1 217 ? -9.261 -4.889 10.356 1.00 97.19 217 TRP A CA 1
ATOM 1690 C C . TRP A 1 217 ? -8.037 -4.973 11.283 1.00 97.19 217 TRP A C 1
ATOM 1692 O O . TRP A 1 217 ? -7.007 -5.520 10.892 1.00 97.19 217 TRP A O 1
ATOM 1702 N N . ALA A 1 218 ? -8.137 -4.483 12.525 1.00 95.88 218 ALA A N 1
ATOM 1703 C CA . ALA A 1 218 ? -7.027 -4.532 13.483 1.00 95.88 218 ALA A CA 1
ATOM 1704 C C . ALA A 1 218 ? -6.656 -5.974 13.864 1.00 95.88 218 ALA A C 1
ATOM 1706 O O . ALA A 1 218 ? -5.475 -6.315 13.958 1.00 95.88 218 ALA A O 1
ATOM 1707 N N . ARG A 1 219 ? -7.661 -6.836 14.044 1.00 95.00 219 ARG A N 1
ATOM 1708 C CA . ARG A 1 219 ? -7.482 -8.270 14.286 1.00 95.00 219 ARG A CA 1
ATOM 1709 C C . ARG A 1 219 ? -6.710 -8.921 13.137 1.00 95.00 219 ARG A C 1
ATOM 1711 O O . ARG A 1 219 ? -5.696 -9.562 13.394 1.00 95.00 219 ARG A O 1
ATOM 1718 N N . GLU A 1 220 ? -7.125 -8.699 11.889 1.00 95.00 220 GLU A N 1
ATOM 1719 C CA . GLU A 1 220 ? -6.429 -9.236 10.708 1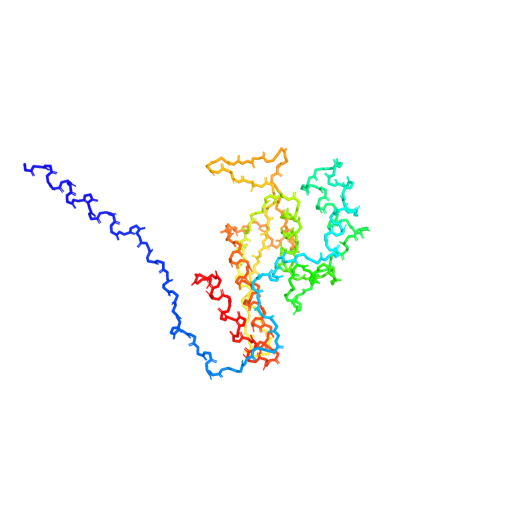.00 95.00 220 GLU A CA 1
ATOM 1720 C C . GLU A 1 220 ? -4.992 -8.710 10.573 1.00 95.00 220 GLU A C 1
ATOM 1722 O O . GLU A 1 220 ? -4.095 -9.462 10.188 1.00 95.00 220 GLU A O 1
ATOM 1727 N N . ALA A 1 221 ? -4.734 -7.449 10.945 1.00 95.50 221 ALA A N 1
ATOM 1728 C CA . ALA A 1 221 ? -3.377 -6.902 10.981 1.00 95.50 221 ALA A CA 1
ATOM 1729 C C . ALA A 1 221 ? -2.458 -7.726 11.903 1.00 95.50 221 ALA A C 1
ATOM 1731 O O . ALA A 1 221 ? -1.387 -8.172 11.484 1.00 95.50 221 ALA A O 1
ATOM 1732 N N . ILE A 1 222 ? -2.912 -7.976 13.137 1.00 93.56 222 ILE A N 1
ATOM 1733 C CA . ILE A 1 222 ? -2.174 -8.743 14.153 1.00 93.56 222 ILE A CA 1
ATOM 1734 C C . ILE A 1 222 ? -2.054 -10.217 13.750 1.00 93.56 222 ILE A C 1
ATOM 1736 O O . ILE A 1 222 ? -1.020 -10.845 13.977 1.00 93.56 222 ILE A O 1
ATOM 1740 N N . GLU A 1 223 ? -3.092 -10.799 13.145 1.00 91.81 223 GLU A N 1
ATOM 1741 C CA . GLU A 1 223 ? -3.042 -12.189 12.682 1.00 91.81 223 GLU A CA 1
ATOM 1742 C C . GLU A 1 223 ? -2.041 -12.400 11.546 1.00 91.81 223 GLU A C 1
ATOM 1744 O O . GLU A 1 223 ? -1.472 -13.498 11.447 1.00 91.81 223 GLU A O 1
ATOM 1749 N N . ARG A 1 224 ? -1.830 -11.370 10.714 1.00 93.00 224 ARG A N 1
ATOM 1750 C CA . ARG A 1 224 ? -0.906 -11.403 9.582 1.00 93.00 224 ARG A CA 1
ATOM 1751 C C . ARG A 1 224 ? 0.549 -11.222 9.994 1.00 93.00 224 ARG A C 1
ATOM 1753 O O . ARG A 1 224 ? 1.396 -11.962 9.498 1.00 93.00 224 ARG A O 1
ATOM 1760 N N . ASP A 1 225 ? 0.833 -10.282 10.889 1.00 93.00 225 ASP A N 1
ATOM 1761 C CA . ASP A 1 225 ? 2.162 -10.099 11.476 1.00 93.00 225 ASP A CA 1
ATOM 1762 C C . ASP A 1 225 ? 2.041 -9.849 12.990 1.00 93.00 225 ASP A C 1
ATOM 1764 O O . ASP A 1 225 ? 1.902 -8.708 13.423 1.00 93.00 225 ASP A O 1
ATOM 1768 N N . PRO A 1 226 ? 2.133 -10.900 13.828 1.00 88.50 226 PRO A N 1
ATOM 1769 C CA . PRO A 1 226 ? 2.013 -10.762 15.283 1.00 88.50 226 PRO A CA 1
ATOM 1770 C C . PRO A 1 226 ? 3.117 -9.930 15.954 1.00 88.50 226 PRO A C 1
ATOM 1772 O O . PRO A 1 226 ? 3.065 -9.722 17.166 1.00 88.50 226 PRO A O 1
ATOM 1775 N N . ARG A 1 227 ? 4.161 -9.533 15.212 1.00 85.06 227 ARG A N 1
ATOM 1776 C CA . ARG A 1 227 ? 5.271 -8.699 15.707 1.00 85.06 227 ARG A CA 1
ATOM 1777 C C . ARG A 1 227 ? 5.179 -7.249 15.224 1.00 85.06 227 ARG A C 1
ATOM 1779 O O . ARG A 1 227 ? 6.104 -6.485 15.516 1.00 85.06 227 ARG A O 1
ATOM 1786 N N . PHE A 1 228 ? 4.154 -6.928 14.436 1.00 79.19 228 PHE A N 1
ATOM 1787 C CA . PHE A 1 228 ? 3.896 -5.588 13.926 1.00 79.19 228 PHE A CA 1
ATOM 1788 C C . PHE A 1 228 ? 3.524 -4.618 15.051 1.00 79.19 228 PHE A C 1
ATOM 1790 O O . PHE A 1 228 ? 2.762 -5.020 15.960 1.00 79.19 228 PHE A O 1
#

Radius of gyration: 21.39 Å; chains: 1; bounding box: 60×51×59 Å

Sequence (228 aa):
MKNWGVLLFSVMLVACATAPVPQRSEALFRDHLFAAPSERISADDVFALSDDMKHYVSAEIAGQLRAKGPQRGLIDALYDKTQLKLEYDAEMTRNASQTFAARAGNCLSLVIMTAAFAKEIGLPVRYQKVLVDDAWSRSGDMYFASSHVNLTLGIGHIGDRVIDYETAPMTIDFLPPEDIRGRRMRVIGEETIVAMYMNNRAVESLAQGHLNNAYWWAREAIERDPRF

Secondary structure (DSSP, 8-state):
-HHHHHHHHHHHTSTTS-PPPPP--GGG--GGGSPPPSS---GGGTSPPPHHHHHIIIIISHHHHHHH-HHHHHHHHHHSTTT---EE--S----HHHHHHHTEE-HHHHHHHHHHHHHHTT--EEEEEEEEEEEEEEETTEEEEEEEEEEEESEEEETTEEEE-SSPPEEE-SS-HHHHTT-EEEEE-HHHHHHHHHHHHHHHHHHTT-HHHHHHHHHHHHHH-TT-